Protein AF-0000000068982835 (afdb_homodimer)

Solvent-accessible surface area (backbone atoms only — not comparable to full-atom values): 12273 Å² total; per-residue (Å²): 128,85,81,72,55,65,68,59,52,51,51,52,53,46,52,39,68,75,28,40,36,31,34,41,24,42,40,42,89,90,54,47,71,38,70,51,26,39,51,43,43,49,56,47,55,69,68,65,44,71,64,48,70,44,41,34,77,83,30,61,68,56,55,65,44,46,33,64,77,67,70,41,89,69,76,18,36,34,29,48,70,68,36,79,73,38,34,36,70,50,50,51,50,31,46,74,73,56,55,37,51,60,56,47,48,72,55,25,60,74,127,127,83,81,72,56,67,67,58,52,52,50,52,53,47,54,39,69,76,29,40,34,32,35,41,22,42,40,42,89,91,54,47,71,39,70,50,26,40,51,42,42,50,55,47,54,69,68,62,40,72,65,49,72,41,42,33,78,81,29,62,67,54,54,65,44,46,32,64,76,67,71,41,89,66,76,17,38,35,30,49,70,68,37,80,72,38,35,36,70,50,51,50,51,31,46,74,73,55,56,39,53,61,55,48,48,70,55,24,60,76,127

Organism: NCBI:txid743974

Secondary structure (DSSP, 8-state):
-----HHHHHHHHHHHHH-SEEEEESB-SSSBSSHHHHHHHHHHHHHT---EEEEGGG-HHHHHHHHHHHT--SS-EEEETTEEEESHHHHHHHHHTT-HHHHHHHHS---/-----HHHHHHHHHHHHH-SEEEEESB-SSSBSSHHHHHHHHHHHHHT---EEEEGGG-HHHHHHHHHHHT--SS-EEEETTEEEESHHHHHHHHHTT-HHHHHHHHS---

pLDDT: mean 95.53, std 8.7, range [41.0, 98.94]

Radius of gyration: 19.99 Å; Cα contacts (8 Å, |Δi|>4): 335; chains: 2; bounding box: 51×58×40 Å

Foldseek 3Di:
DPDQDVVLVVVVQVVLQVWQKEKEAADDLVDGPDPQRVLLSVLVVVLPFDGHYDHVVVPVSCVVRVCVVLVNNDDTWIHGNNHTQHTSVSSVVCSVVVNVSVSCCVRGPHD/DPDQDVVLVVVVQVVLQVWQKEKEAADDLVDGPDPQRVLLSVLVVVLPFDGHYDHVVVPVSCVVRVCVVLVNNDDTWIHGNNHTQHTSVSSVVCSVVVNVSVSCCVRGPHD

Sequence (222 aa):
MTDINPQIKTLIENQIKDHAVLLYMKGTPQFPQCGFSARAVEVLTQIGRPFAFVNILENPEIRSTLPLIANWPTFPQLWVNGELIGGSDIILQMYQSGELKPLIEEHSPEVMTDINPQIKTLIENQIKDHAVLLYMKGTPQFPQCGFSARAVEVLTQIGRPFAFVNILENPEIRSTLPLIANWPTFPQLWVNGELIGGSDIILQMYQSGELKPLIEEHSPEV

Nearest PDB structures (foldseek):
  2wci-assembly1_A  TM=9.713E-01  e=1.073E-14  Escherichia coli
  2mma-assembly1_A  TM=9.490E-01  e=1.547E-12  Arabidopsis thaliana
  2yan-assembly2_B  TM=9.243E-01  e=4.626E-11  Homo sapiens
  3zyw-assembly1_A  TM=8.884E-01  e=3.254E-10  Homo sapiens
  5y4u-assembly1_A  TM=9.284E-01  e=3.021E-08  Saccharomyces cerevisiae S288C

Structure (mmCIF, N/CA/C/O backbone):
data_AF-0000000068982835-model_v1
#
loop_
_entity.id
_entity.type
_entity.pdbx_description
1 polymer Glutaredoxin
#
loop_
_atom_site.group_PDB
_atom_site.id
_atom_site.type_symbol
_atom_site.label_atom_id
_atom_site.label_alt_id
_atom_site.label_comp_id
_atom_site.label_asym_id
_atom_site.label_entity_id
_atom_site.label_seq_id
_atom_site.pdbx_PDB_ins_code
_atom_site.Cartn_x
_atom_site.Cartn_y
_atom_site.Cartn_z
_atom_site.occupancy
_atom_site.B_iso_or_equiv
_atom_site.auth_seq_id
_atom_site.auth_comp_id
_atom_site.auth_asym_id
_atom_site.auth_atom_id
_atom_site.pdbx_PDB_model_num
ATOM 1 N N . MET A 1 1 ? -25.781 5.441 1.704 1 41 1 MET A N 1
ATOM 2 C CA . MET A 1 1 ? -25.359 6.402 2.723 1 41 1 MET A CA 1
ATOM 3 C C . MET A 1 1 ? -24.484 5.738 3.775 1 41 1 MET A C 1
ATOM 5 O O . MET A 1 1 ? -24.969 4.973 4.609 1 41 1 MET A O 1
ATOM 9 N N . THR A 1 2 ? -23.25 5.18 3.42 1 58.09 2 THR A N 1
ATOM 10 C CA . THR A 1 2 ? -22.484 4.344 4.348 1 58.09 2 THR A CA 1
ATOM 11 C C . THR A 1 2 ? -22.438 4.988 5.73 1 58.09 2 THR A C 1
ATOM 13 O O . THR A 1 2 ? -22.094 6.168 5.859 1 58.09 2 THR A O 1
ATOM 16 N N . ASP A 1 3 ? -23.125 4.496 6.66 1 74.25 3 ASP A N 1
ATOM 17 C CA . ASP A 1 3 ? -23.281 4.965 8.031 1 74.25 3 ASP A CA 1
ATOM 18 C C . ASP A 1 3 ? -21.922 5.148 8.711 1 74.25 3 ASP A C 1
ATOM 20 O O . ASP A 1 3 ? -21.219 4.176 8.953 1 74.25 3 ASP A O 1
ATOM 24 N N . ILE A 1 4 ? -21.5 6.379 8.641 1 87.38 4 ILE A N 1
ATOM 25 C CA . ILE A 1 4 ? -20.234 6.73 9.297 1 87.38 4 ILE A CA 1
ATOM 26 C C . ILE A 1 4 ? -20.406 6.637 10.812 1 87.38 4 ILE A C 1
ATOM 28 O O . ILE A 1 4 ? -21.344 7.207 11.375 1 87.38 4 ILE A O 1
ATOM 32 N N . ASN A 1 5 ? -19.625 5.855 11.398 1 92.88 5 ASN A N 1
ATOM 33 C CA . ASN A 1 5 ? -19.547 5.793 12.859 1 92.88 5 ASN A CA 1
ATOM 34 C C . ASN A 1 5 ? -19.172 7.141 13.461 1 92.88 5 ASN A C 1
ATOM 36 O O . ASN A 1 5 ? -18.078 7.645 13.219 1 92.88 5 ASN A O 1
ATOM 40 N N . PRO A 1 6 ? -20.109 7.738 14.227 1 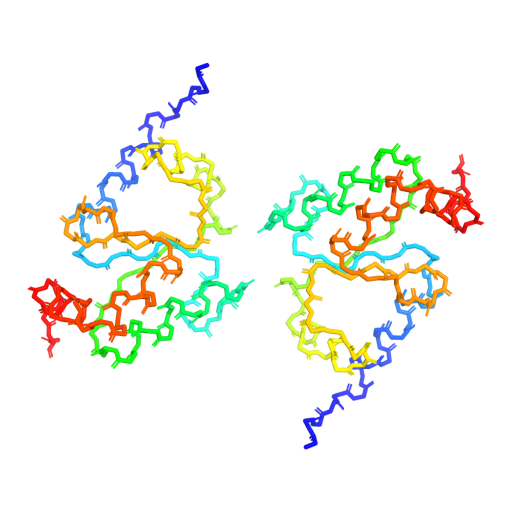94.94 6 PRO A N 1
ATOM 41 C CA . PRO A 1 6 ? -19.844 9.078 14.75 1 94.94 6 PRO A CA 1
ATOM 42 C C . PRO A 1 6 ? -18.609 9.141 15.648 1 94.94 6 PRO A C 1
ATOM 44 O O . PRO A 1 6 ? -17.938 10.164 15.711 1 94.94 6 PRO A O 1
ATOM 47 N N . GLN A 1 7 ? -18.281 8.117 16.328 1 96.69 7 GLN A N 1
ATOM 48 C CA . GLN A 1 7 ? -17.109 8.094 17.203 1 96.69 7 GLN A CA 1
ATOM 49 C C . GLN A 1 7 ? -15.812 8.18 16.391 1 96.69 7 GLN A C 1
ATOM 51 O O . GLN A 1 7 ? -14.875 8.875 16.781 1 96.69 7 GLN A O 1
ATOM 56 N N . ILE A 1 8 ? -15.789 7.457 15.305 1 97.62 8 ILE A N 1
ATOM 57 C CA . ILE A 1 8 ? -14.617 7.473 14.438 1 97.62 8 ILE A CA 1
ATOM 58 C C . ILE A 1 8 ? -14.477 8.844 13.789 1 97.62 8 ILE A C 1
ATOM 60 O O . ILE A 1 8 ? -13.359 9.367 13.648 1 97.62 8 ILE A O 1
ATOM 64 N N . LYS A 1 9 ? -15.625 9.367 13.367 1 97.19 9 LYS A N 1
ATOM 65 C CA . LYS A 1 9 ? -15.602 10.711 12.797 1 97.19 9 LYS A CA 1
ATOM 66 C C . LYS A 1 9 ? -15.016 11.719 13.781 1 97.19 9 LYS A C 1
ATOM 68 O O . LYS A 1 9 ? -14.164 12.531 13.406 1 97.19 9 LYS A O 1
ATOM 73 N N . THR A 1 10 ? -15.43 11.727 14.984 1 97.94 10 THR A N 1
ATOM 74 C CA . THR A 1 10 ? -14.945 12.633 16.016 1 97.94 10 THR A CA 1
ATOM 75 C C . THR A 1 10 ? -13.453 12.422 16.266 1 97.94 10 THR A C 1
ATOM 77 O O . THR A 1 10 ? -12.703 13.391 16.438 1 97.94 10 THR A O 1
ATOM 80 N N . LEU A 1 11 ? -13.047 11.156 16.281 1 98.25 11 LEU A N 1
ATOM 81 C CA . LEU A 1 11 ? -11.641 10.828 16.469 1 98.25 11 LEU A CA 1
ATOM 82 C C . LEU A 1 11 ? -10.789 11.469 15.375 1 98.25 11 LEU A C 1
ATOM 84 O O . LEU A 1 11 ? -9.766 12.086 15.656 1 98.25 11 LEU A O 1
ATOM 88 N N . ILE A 1 12 ? -11.203 11.305 14.141 1 98.38 12 ILE A N 1
ATOM 89 C CA . ILE A 1 12 ? -10.484 11.844 12.992 1 98.38 12 ILE A CA 1
ATOM 90 C C . ILE A 1 12 ? -10.438 13.367 13.086 1 98.38 12 ILE A C 1
ATOM 92 O O . ILE A 1 12 ? -9.375 13.969 12.898 1 98.38 12 ILE A O 1
ATOM 96 N N . GLU A 1 13 ? -11.578 13.992 13.359 1 97.94 13 GLU A N 1
ATOM 97 C CA . GLU A 1 13 ? -11.656 15.438 13.492 1 97.94 13 GLU A CA 1
ATOM 98 C C . GLU A 1 13 ? -10.703 15.945 14.578 1 97.94 13 GLU A C 1
ATOM 100 O O . GLU A 1 13 ? -10.039 16.969 14.398 1 97.94 13 GLU A O 1
ATOM 105 N N . ASN A 1 14 ? -10.648 15.273 15.664 1 98.56 14 ASN A N 1
ATOM 106 C CA . ASN A 1 14 ? -9.75 15.656 16.75 1 98.56 14 ASN A CA 1
ATOM 107 C C . ASN A 1 14 ? -8.289 15.516 16.344 1 98.56 14 ASN A C 1
ATOM 109 O O . ASN A 1 14 ? -7.461 16.375 16.672 1 98.56 14 ASN A O 1
ATOM 113 N N . GLN A 1 15 ? -7.953 14.383 15.719 1 98.56 15 GLN A N 1
ATOM 114 C CA . GLN A 1 15 ? -6.586 14.18 15.258 1 98.56 15 GLN A CA 1
ATOM 115 C C . GLN A 1 15 ? -6.133 15.336 14.367 1 98.56 15 GLN A C 1
ATOM 117 O O . GLN A 1 15 ? -5.031 15.859 14.539 1 98.56 15 GLN A O 1
ATOM 122 N N . ILE A 1 16 ? -6.996 15.719 13.461 1 98.38 16 ILE A N 1
ATOM 123 C CA . ILE A 1 16 ? -6.688 16.766 12.5 1 98.38 16 ILE A CA 1
ATOM 124 C C . ILE A 1 16 ? -6.555 18.109 13.219 1 98.38 16 ILE A C 1
ATOM 126 O O . ILE A 1 16 ? -5.66 18.906 12.914 1 98.38 16 ILE A O 1
ATOM 130 N N . LYS A 1 17 ? -7.418 18.312 14.156 1 97.81 17 LYS A N 1
ATOM 131 C CA . LYS A 1 17 ? -7.414 19.562 14.922 1 97.81 17 LYS A CA 1
ATOM 132 C C . LYS A 1 17 ? -6.188 19.641 15.82 1 97.81 17 LYS A C 1
ATOM 134 O O . LYS A 1 17 ? -5.613 20.719 16 1 97.81 17 LYS A O 1
ATOM 139 N N . ASP A 1 18 ? -5.723 18.562 16.375 1 98.06 18 ASP A N 1
ATOM 140 C CA . ASP A 1 18 ? -4.707 18.531 17.422 1 98.06 18 ASP A CA 1
ATOM 141 C C . ASP A 1 18 ? -3.303 18.547 16.812 1 98.06 18 ASP A C 1
ATOM 143 O O . ASP A 1 18 ? -2.322 18.766 17.531 1 98.06 18 ASP A O 1
ATOM 147 N N . HIS A 1 19 ? -3.203 18.344 15.523 1 98 19 HIS A N 1
ATOM 148 C CA . HIS A 1 19 ? -1.892 18.312 14.891 1 98 19 HIS A CA 1
ATOM 149 C C . HIS A 1 19 ? -1.843 19.25 13.688 1 98 19 HIS A C 1
ATOM 151 O O . HIS A 1 19 ? -2.596 19.078 12.727 1 98 19 HIS A O 1
ATOM 157 N N . ALA A 1 20 ? -0.937 20.156 13.711 1 97.69 20 ALA A N 1
ATOM 158 C CA . ALA A 1 20 ? -0.826 21.172 12.672 1 97.69 20 ALA A CA 1
ATOM 159 C C . ALA A 1 20 ? -0.415 20.547 11.336 1 97.69 20 ALA A C 1
ATOM 161 O O . ALA A 1 20 ? -0.829 21.016 10.273 1 97.69 20 ALA A O 1
ATOM 162 N N . VAL A 1 21 ? 0.494 19.609 11.406 1 98.69 21 VAL A N 1
ATOM 163 C CA . VAL A 1 21 ? 0.903 18.828 10.242 1 98.69 21 VAL A CA 1
ATOM 164 C C . VAL A 1 21 ? 0.724 17.344 10.516 1 98.69 21 VAL A C 1
ATOM 166 O O . VAL A 1 21 ? 1.379 16.781 11.398 1 98.69 21 VAL A O 1
ATOM 169 N N . LEU A 1 22 ? -0.221 16.734 9.812 1 98.81 22 LEU A N 1
ATOM 170 C CA . LEU A 1 22 ? -0.613 15.352 10.047 1 98.81 22 LEU A CA 1
ATOM 171 C C . LEU A 1 22 ? -0.656 14.562 8.742 1 98.81 22 LEU A C 1
ATOM 173 O O . LEU A 1 22 ? -1.28 15 7.77 1 98.81 22 LEU A O 1
ATOM 177 N N . LEU A 1 23 ? 0.064 13.461 8.672 1 98.94 23 LEU A N 1
ATOM 178 C CA . LEU A 1 23 ? 0.065 12.578 7.508 1 98.94 23 LEU A CA 1
ATOM 179 C C . LEU A 1 23 ? -0.625 11.258 7.828 1 98.94 23 LEU A C 1
ATOM 181 O O . LEU A 1 23 ? -0.153 10.5 8.68 1 98.94 23 LEU A O 1
ATOM 185 N N . TYR A 1 24 ? -1.813 11 7.234 1 98.94 24 TYR A N 1
ATOM 186 C CA . TYR A 1 24 ? -2.352 9.648 7.219 1 98.94 24 TYR A CA 1
ATOM 187 C C . TYR A 1 24 ? -1.664 8.797 6.152 1 98.94 24 TYR A C 1
ATOM 189 O O . TYR A 1 24 ? -1.69 9.141 4.969 1 98.94 24 TYR A O 1
ATOM 197 N N . MET A 1 25 ? -1.027 7.672 6.512 1 98.75 25 MET A N 1
ATOM 198 C CA . MET A 1 25 ? -0.166 6.945 5.582 1 98.75 25 MET A CA 1
ATOM 199 C C . MET A 1 25 ? -0.265 5.441 5.812 1 98.75 25 MET A C 1
ATOM 201 O O . MET A 1 25 ? -0.879 4.996 6.781 1 98.75 25 MET A O 1
ATOM 205 N N . LYS A 1 26 ? 0.206 4.68 4.883 1 98.12 26 LYS A N 1
ATOM 206 C CA . LYS A 1 26 ? 0.385 3.244 5.07 1 98.12 26 LYS A CA 1
ATOM 207 C C . LYS A 1 26 ? 1.756 2.934 5.664 1 98.12 26 LYS A C 1
ATOM 209 O O . LYS A 1 26 ? 2.779 3.109 5 1 98.12 26 LYS A O 1
ATOM 214 N N . GLY A 1 27 ? 1.709 2.467 6.902 1 97.69 27 GLY A N 1
ATOM 215 C CA . GLY A 1 27 ? 2.957 2.299 7.629 1 97.69 27 GLY A CA 1
ATOM 216 C C . GLY A 1 27 ? 3.324 3.506 8.477 1 97.69 27 GLY A C 1
ATOM 217 O O . GLY A 1 27 ? 2.445 4.227 8.945 1 97.69 27 GLY A O 1
ATOM 218 N N . THR A 1 28 ? 4.652 3.602 8.812 1 98 28 THR A N 1
ATOM 219 C CA . THR A 1 28 ? 5.203 4.688 9.617 1 98 28 THR A CA 1
ATOM 220 C C . THR A 1 28 ? 6.324 5.398 8.859 1 98 28 THR A C 1
ATOM 222 O O . THR A 1 28 ? 6.824 4.891 7.855 1 98 28 THR A O 1
ATOM 225 N N . PRO A 1 29 ? 6.645 6.645 9.289 1 98.19 2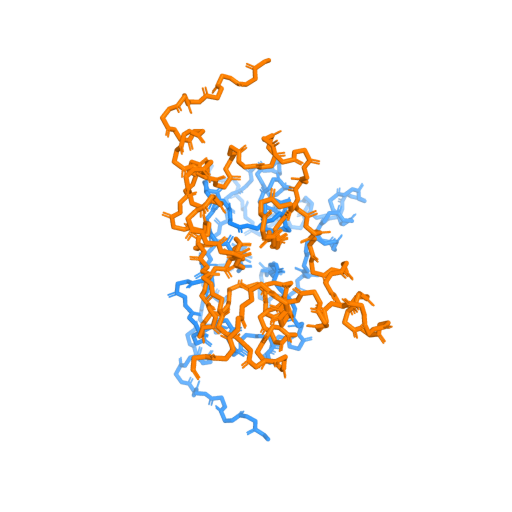9 PRO A N 1
ATOM 226 C CA . PRO A 1 29 ? 7.762 7.336 8.641 1 98.19 29 PRO A CA 1
ATOM 227 C C . PRO A 1 29 ? 9.039 6.504 8.633 1 98.19 29 PRO A C 1
ATOM 229 O O . PRO A 1 29 ? 9.812 6.57 7.672 1 98.19 29 PRO A O 1
ATOM 232 N N . GLN A 1 30 ? 9.25 5.676 9.648 1 96.31 30 GLN A N 1
ATOM 233 C CA . GLN A 1 30 ? 10.445 4.848 9.742 1 96.31 30 GLN A CA 1
ATOM 234 C C . GLN A 1 30 ? 10.328 3.604 8.867 1 96.31 30 GLN A C 1
ATOM 236 O O . GLN A 1 30 ? 11.336 3.084 8.383 1 96.31 30 GLN A O 1
ATOM 241 N N . PHE A 1 31 ? 9.102 3.148 8.703 1 95.38 31 PHE A N 1
ATOM 242 C CA . PHE A 1 31 ? 8.875 1.931 7.938 1 95.38 31 PHE A CA 1
ATOM 243 C C . PHE A 1 31 ? 7.629 2.064 7.07 1 95.38 31 PHE A C 1
ATOM 245 O O . PHE A 1 31 ? 6.629 1.381 7.297 1 95.38 31 PHE A O 1
ATOM 252 N N . PRO A 1 32 ? 7.727 2.857 5.996 1 97.19 32 PRO A N 1
ATOM 253 C CA . PRO A 1 32 ? 6.562 2.938 5.109 1 97.19 32 PRO A CA 1
ATOM 254 C C . PRO A 1 32 ? 6.246 1.607 4.43 1 97.19 32 PRO A C 1
ATOM 256 O O . PRO A 1 32 ? 7.16 0.865 4.062 1 97.19 32 PRO A O 1
ATOM 259 N N . GLN A 1 33 ? 5.016 1.324 4.258 1 95.69 33 GLN A N 1
ATOM 260 C CA . GLN A 1 33 ? 4.602 0.028 3.732 1 95.69 33 GLN A CA 1
ATOM 261 C C . GLN A 1 33 ? 3.986 0.17 2.342 1 95.69 33 GLN A C 1
ATOM 263 O O . GLN A 1 33 ? 3.355 -0.763 1.839 1 95.69 33 GLN A O 1
ATOM 268 N N . CYS A 1 34 ? 4.156 1.297 1.703 1 95.94 34 CYS A N 1
ATOM 269 C CA . CYS A 1 34 ? 3.705 1.621 0.354 1 95.94 34 CYS A CA 1
ATOM 270 C C . CYS A 1 34 ? 4.578 2.703 -0.269 1 95.94 34 CYS A C 1
ATOM 272 O O . CYS A 1 34 ? 5.051 3.602 0.428 1 95.94 34 CYS A O 1
ATOM 274 N N . GLY A 1 35 ? 4.805 2.588 -1.522 1 94 35 GLY A N 1
ATOM 275 C CA . GLY A 1 35 ? 5.668 3.527 -2.223 1 94 35 GLY A CA 1
ATOM 276 C C . GLY A 1 35 ? 5.156 4.953 -2.176 1 94 35 GLY A C 1
ATOM 277 O O . GLY A 1 35 ? 5.938 5.898 -2.047 1 94 35 GLY A O 1
ATOM 278 N N . PHE A 1 36 ? 3.855 5.117 -2.34 1 96.5 36 PHE A N 1
ATOM 279 C CA . PHE A 1 36 ? 3.262 6.449 -2.283 1 96.5 36 PHE A CA 1
ATOM 280 C C . PHE A 1 36 ? 3.486 7.082 -0.916 1 96.5 36 PHE A C 1
ATOM 282 O O . PHE A 1 36 ? 3.824 8.266 -0.823 1 96.5 36 PHE A O 1
ATOM 289 N N . SER A 1 37 ? 3.279 6.344 0.141 1 98.5 37 SER A N 1
ATOM 290 C CA . SER A 1 37 ? 3.527 6.832 1.494 1 98.5 37 SER A CA 1
ATOM 291 C C . SER A 1 37 ? 5.008 7.137 1.709 1 98.5 37 SER A C 1
ATOM 293 O O . SER A 1 37 ? 5.355 8.133 2.35 1 98.5 37 SER A O 1
ATOM 295 N N . ALA A 1 38 ? 5.855 6.305 1.182 1 97.81 38 ALA A N 1
ATOM 296 C CA . ALA A 1 38 ? 7.297 6.523 1.305 1 97.81 38 ALA A CA 1
ATOM 297 C C . ALA A 1 38 ? 7.707 7.844 0.666 1 97.81 38 ALA A C 1
ATOM 299 O O . ALA A 1 38 ? 8.508 8.594 1.231 1 97.81 38 ALA A O 1
ATOM 300 N N . ARG A 1 39 ? 7.129 8.102 -0.454 1 98.12 39 ARG A N 1
ATOM 301 C CA . ARG A 1 39 ? 7.445 9.344 -1.162 1 98.12 39 ARG A CA 1
ATOM 302 C C . ARG A 1 39 ? 6.988 10.562 -0.366 1 98.12 39 ARG A C 1
ATOM 304 O O . ARG A 1 39 ? 7.723 11.539 -0.247 1 98.12 39 ARG A O 1
ATOM 311 N N . ALA A 1 40 ? 5.781 10.523 0.162 1 98.81 40 ALA A N 1
ATOM 312 C CA . ALA A 1 40 ? 5.266 11.617 0.98 1 98.81 40 ALA A CA 1
ATOM 313 C C . ALA A 1 40 ? 6.164 11.875 2.188 1 98.81 40 ALA A C 1
ATOM 315 O O . ALA A 1 40 ? 6.504 13.023 2.484 1 98.81 40 ALA A O 1
ATOM 316 N N . VAL A 1 41 ? 6.586 10.82 2.869 1 98.75 41 VAL A N 1
ATOM 317 C CA . VAL A 1 41 ? 7.441 10.922 4.047 1 98.75 41 VAL A CA 1
ATOM 318 C C . VAL A 1 41 ? 8.789 11.531 3.652 1 98.75 41 VAL A C 1
ATOM 320 O O . VAL A 1 41 ? 9.344 12.344 4.387 1 98.75 41 VAL A O 1
ATOM 323 N N . GLU A 1 42 ? 9.297 11.086 2.549 1 98.44 42 GLU A N 1
ATOM 324 C CA . GLU A 1 42 ? 10.578 11.609 2.08 1 98.44 42 GLU A CA 1
ATOM 325 C C . GLU A 1 42 ? 10.523 13.125 1.911 1 98.44 42 GLU A C 1
ATOM 327 O O . GLU A 1 42 ? 11.422 13.836 2.363 1 98.44 42 GLU A O 1
ATOM 332 N N . VAL A 1 43 ? 9.531 13.57 1.233 1 98.5 43 VAL A N 1
ATOM 333 C CA . VAL A 1 43 ? 9.344 15 0.996 1 98.5 43 VAL A CA 1
ATOM 334 C C . VAL A 1 43 ? 9.281 15.742 2.33 1 98.5 43 VAL A C 1
ATOM 336 O O . VAL A 1 43 ? 10 16.719 2.535 1 98.5 43 VAL A O 1
ATOM 339 N N . LEU A 1 44 ? 8.43 15.281 3.297 1 98.5 44 LEU A N 1
ATOM 340 C CA . LEU A 1 44 ? 8.258 15.938 4.59 1 98.5 44 LEU A CA 1
ATOM 341 C C . LEU A 1 44 ? 9.547 15.898 5.395 1 98.5 44 LEU A C 1
ATOM 343 O O . LEU A 1 44 ? 9.875 16.859 6.094 1 98.5 44 LEU A O 1
ATOM 347 N N . THR A 1 45 ? 10.25 14.82 5.305 1 98 45 THR A N 1
ATOM 348 C CA . THR A 1 45 ? 11.531 14.68 5.984 1 98 45 THR A CA 1
ATOM 349 C C . THR A 1 45 ? 12.547 15.672 5.434 1 98 45 THR A C 1
ATOM 351 O O . THR A 1 45 ? 13.328 16.25 6.188 1 98 45 THR A O 1
ATOM 354 N N . GLN A 1 46 ? 12.578 15.812 4.129 1 97.38 46 GLN A N 1
ATOM 355 C CA . GLN A 1 46 ? 13.484 16.766 3.496 1 97.38 46 GLN A CA 1
ATOM 356 C C . GLN A 1 46 ? 13.195 18.188 3.951 1 97.38 46 GLN A C 1
ATOM 358 O O . GLN A 1 46 ? 14.109 19 4.09 1 97.38 46 GLN A O 1
ATOM 363 N N . ILE A 1 47 ? 11.969 18.516 4.066 1 97.25 47 ILE A N 1
ATOM 364 C CA . ILE A 1 47 ? 11.594 19.828 4.566 1 97.25 47 ILE A CA 1
ATOM 365 C C . ILE A 1 47 ? 12.164 20.031 5.965 1 97.25 47 ILE A C 1
ATOM 367 O O . ILE A 1 47 ? 12.547 21.156 6.332 1 97.25 47 ILE A O 1
ATOM 371 N N . GLY A 1 48 ? 12.133 18.922 6.797 1 96.5 48 GLY A N 1
ATOM 372 C CA . GLY A 1 48 ? 12.906 18.938 8.023 1 96.5 48 GLY A CA 1
ATOM 373 C C . GLY A 1 48 ? 12.125 19.438 9.219 1 96.5 48 GLY A C 1
ATOM 374 O O . GLY A 1 48 ? 12.719 19.844 10.227 1 96.5 48 GLY A O 1
ATOM 375 N N . ARG A 1 49 ? 10.852 19.547 9.109 1 97.12 49 ARG A N 1
ATOM 376 C CA . ARG A 1 49 ? 10 19.938 10.227 1 97.12 49 ARG A CA 1
ATOM 377 C C . ARG A 1 49 ? 9.234 18.75 10.781 1 97.12 49 ARG A C 1
ATOM 379 O O . ARG A 1 49 ? 8.961 17.781 10.062 1 97.12 49 ARG A O 1
ATOM 386 N N . PRO A 1 50 ? 8.922 18.781 12.062 1 96.56 50 PRO A N 1
ATOM 387 C CA . PRO A 1 50 ? 8.172 17.672 12.633 1 96.56 50 PRO A CA 1
ATOM 388 C C . PRO A 1 50 ? 6.762 17.562 12.062 1 96.56 50 PRO A C 1
ATOM 390 O O . PRO A 1 50 ? 6.152 18.562 11.703 1 96.56 50 PRO A O 1
ATOM 393 N N . PHE A 1 51 ? 6.297 16.406 12.023 1 98.38 51 PHE A N 1
ATOM 394 C CA . PHE A 1 51 ? 4.91 16.141 11.656 1 98.38 51 PHE A CA 1
ATOM 395 C C . PHE A 1 51 ? 4.402 14.891 12.367 1 98.38 51 PHE A C 1
ATOM 397 O O . PHE A 1 51 ? 5.18 14 12.711 1 98.38 51 PHE A O 1
ATOM 404 N N . ALA A 1 52 ? 3.15 14.859 12.617 1 98.38 52 ALA A N 1
ATOM 405 C CA . ALA A 1 52 ? 2.49 13.68 13.164 1 98.38 52 ALA A CA 1
ATOM 406 C C . ALA A 1 52 ? 2.053 12.734 12.047 1 98.38 52 ALA A C 1
ATOM 408 O O . ALA A 1 52 ? 2.045 13.109 10.875 1 98.38 52 ALA A O 1
ATOM 409 N N . PHE A 1 53 ? 1.757 11.516 12.422 1 98.81 53 PHE A N 1
ATOM 410 C CA . PHE A 1 53 ? 1.274 10.562 11.43 1 98.81 53 PHE A CA 1
ATOM 411 C C . PHE A 1 53 ? 0.267 9.602 12.047 1 98.81 53 PHE A C 1
ATOM 413 O O . PHE A 1 53 ? 0.215 9.445 13.266 1 98.81 53 PHE A O 1
ATOM 420 N N . VAL A 1 54 ? -0.562 9.016 11.242 1 98.81 54 VAL A N 1
ATOM 421 C CA . VAL A 1 54 ? -1.459 7.914 11.578 1 98.81 54 VAL A CA 1
ATOM 422 C C . VAL A 1 54 ? -1.258 6.766 10.594 1 98.81 54 VAL A C 1
ATOM 424 O O . VAL A 1 54 ? -1.302 6.969 9.375 1 98.81 54 VAL A O 1
ATOM 427 N N . ASN A 1 55 ? -0.95 5.621 11.109 1 98.62 55 ASN A N 1
ATOM 428 C CA . ASN A 1 55 ? -0.867 4.418 10.289 1 98.62 55 ASN A CA 1
ATOM 429 C C . ASN A 1 55 ? -2.248 3.83 10.016 1 98.62 55 ASN A C 1
ATOM 431 O O . ASN A 1 55 ? -2.83 3.174 10.883 1 98.62 55 ASN A O 1
ATOM 435 N N . ILE A 1 56 ? -2.719 3.934 8.758 1 98.12 56 ILE A N 1
ATOM 436 C CA . ILE A 1 56 ? -4.098 3.561 8.461 1 98.12 56 ILE A CA 1
ATOM 437 C C . ILE A 1 56 ? -4.215 2.041 8.375 1 98.12 56 ILE A C 1
ATOM 439 O O . ILE A 1 56 ? -5.312 1.49 8.453 1 98.12 56 ILE A O 1
ATOM 443 N N . LEU A 1 57 ? -3.121 1.346 8.156 1 96.38 57 LEU A N 1
ATOM 444 C CA . LEU A 1 57 ? -3.162 -0.112 8.109 1 96.38 57 LEU A CA 1
ATOM 445 C C . LEU A 1 57 ? -3.479 -0.693 9.477 1 96.38 57 LEU A C 1
ATOM 447 O O . LEU A 1 57 ? -3.982 -1.813 9.586 1 96.38 57 LEU A O 1
ATOM 451 N N . GLU A 1 58 ? -3.246 0.014 10.5 1 96.06 58 GLU A N 1
ATOM 452 C CA . GLU A 1 58 ? -3.518 -0.413 11.875 1 96.06 58 GLU A CA 1
ATOM 453 C C . GLU A 1 58 ? -4.836 0.166 12.383 1 96.06 58 GLU A C 1
ATOM 455 O O . GLU A 1 58 ? -5.215 -0.063 13.531 1 96.06 58 GLU A O 1
ATOM 460 N N . ASN A 1 59 ? -5.449 0.939 11.531 1 96.56 59 ASN A N 1
ATOM 461 C CA . ASN A 1 59 ? -6.703 1.604 11.867 1 96.56 59 ASN A CA 1
ATOM 462 C C . ASN A 1 59 ? -7.73 1.467 10.75 1 96.56 59 ASN A C 1
ATOM 464 O O . ASN A 1 59 ? -8.023 2.438 10.047 1 96.56 59 ASN A O 1
ATOM 468 N N . PRO A 1 60 ? -8.312 0.267 10.648 1 94.81 60 PRO A N 1
ATOM 469 C CA . PRO A 1 60 ? -9.195 -0.018 9.516 1 94.81 60 PRO A CA 1
ATOM 470 C C . PRO A 1 60 ? -10.414 0.903 9.469 1 94.81 60 PRO A C 1
ATOM 472 O O . PRO A 1 60 ? -10.914 1.223 8.391 1 94.81 60 PRO A O 1
ATOM 475 N N . GLU A 1 61 ? -10.914 1.301 10.648 1 96.88 61 GLU A N 1
ATOM 476 C CA . GLU A 1 61 ? -12.07 2.191 10.672 1 96.88 61 GLU A CA 1
ATOM 477 C C . GLU A 1 61 ? -11.719 3.57 10.117 1 96.88 61 GLU A C 1
ATOM 479 O O . GLU A 1 61 ? -12.5 4.172 9.383 1 96.88 61 GLU A O 1
ATOM 484 N N . ILE A 1 62 ? -10.531 4.047 10.484 1 97.88 62 ILE A N 1
ATOM 485 C CA . ILE A 1 62 ? -10.07 5.312 9.922 1 97.88 62 ILE A CA 1
ATOM 486 C C . ILE A 1 62 ? -9.859 5.16 8.414 1 97.88 62 ILE A C 1
ATOM 488 O O . ILE A 1 62 ? -10.266 6.027 7.641 1 97.88 62 ILE A O 1
ATOM 492 N N . ARG A 1 63 ? -9.227 4.062 8.031 1 97.06 63 ARG A N 1
ATOM 493 C CA . ARG A 1 63 ? -8.961 3.777 6.625 1 97.06 63 ARG A CA 1
ATOM 494 C C . ARG A 1 63 ? -10.234 3.834 5.797 1 97.06 63 ARG A C 1
ATOM 496 O O . ARG A 1 63 ? -10.242 4.363 4.684 1 97.06 63 ARG A O 1
ATOM 503 N N . SER A 1 64 ? -11.359 3.363 6.359 1 95.75 64 SER A N 1
ATOM 504 C CA . SER A 1 64 ? -12.617 3.299 5.621 1 95.75 64 SER A CA 1
ATOM 505 C C . SER A 1 64 ? -13.375 4.621 5.703 1 95.75 64 SER A C 1
ATOM 507 O O . SER A 1 64 ? -14.062 5.004 4.758 1 95.75 64 SER A O 1
ATOM 509 N N . THR A 1 65 ? -13.242 5.406 6.746 1 97.69 65 THR A N 1
ATOM 510 C CA . THR A 1 65 ? -14.086 6.562 7.035 1 97.69 65 THR A CA 1
ATOM 511 C C . THR A 1 65 ? -13.453 7.84 6.484 1 97.69 65 THR A C 1
ATOM 513 O O . THR A 1 65 ? -14.148 8.703 5.945 1 97.69 65 THR A O 1
ATOM 516 N N . LEU A 1 66 ? -12.188 7.996 6.555 1 98.31 66 LEU A N 1
ATOM 517 C CA . LEU A 1 66 ? -11.523 9.25 6.227 1 98.31 66 LEU A CA 1
ATOM 518 C C . LEU A 1 66 ? -11.742 9.617 4.762 1 98.31 66 LEU A C 1
ATOM 520 O O . LEU A 1 66 ? -11.984 10.781 4.438 1 98.31 66 LEU A O 1
ATOM 524 N N . PRO A 1 67 ? -11.617 8.648 3.807 1 97.69 67 PRO A N 1
ATOM 525 C CA . PRO A 1 67 ? -11.844 9.008 2.406 1 97.69 67 PRO A CA 1
ATOM 526 C C . PRO A 1 67 ? -13.227 9.617 2.174 1 97.69 67 PRO A C 1
ATOM 528 O O . PRO A 1 67 ? -13.398 10.469 1.301 1 97.69 67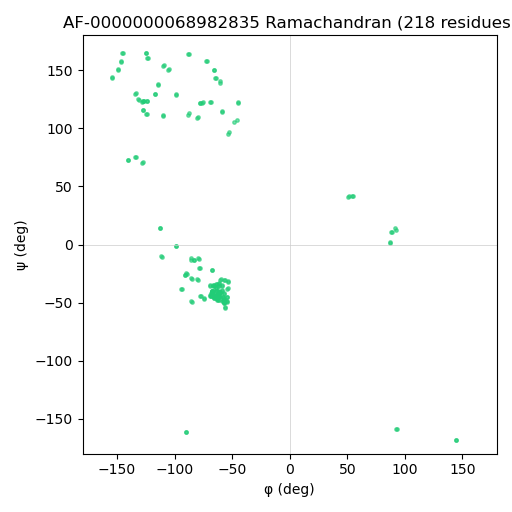 PRO A O 1
ATOM 531 N N . LEU A 1 68 ? -14.172 9.188 2.982 1 96.38 68 LEU A N 1
ATOM 532 C CA . LEU A 1 68 ? -15.531 9.703 2.865 1 96.38 68 LEU A CA 1
ATOM 533 C C . LEU A 1 68 ? -15.617 11.125 3.42 1 96.38 68 LEU A C 1
ATOM 535 O O . LEU A 1 68 ? -16.156 12.016 2.764 1 96.38 68 LEU A O 1
ATOM 539 N N . ILE A 1 69 ? -15.039 11.32 4.594 1 95.81 69 ILE A N 1
ATOM 540 C CA . ILE A 1 69 ? -15.07 12.617 5.262 1 95.81 69 ILE A CA 1
ATOM 541 C C . ILE A 1 69 ? -14.258 13.633 4.461 1 95.81 69 ILE A C 1
ATOM 543 O O . ILE A 1 69 ? -14.656 14.789 4.336 1 95.81 69 ILE A O 1
ATOM 547 N N . ALA A 1 70 ? -13.148 13.25 3.938 1 97.25 70 ALA A N 1
ATOM 548 C CA . ALA A 1 70 ? -12.203 14.117 3.236 1 97.25 70 ALA A CA 1
ATOM 549 C C . ALA A 1 70 ? -12.617 14.312 1.78 1 97.25 70 ALA A C 1
ATOM 551 O O . ALA A 1 70 ? -12.109 15.203 1.098 1 97.25 70 ALA A O 1
ATOM 552 N N . ASN A 1 71 ? -13.57 13.453 1.329 1 97 71 ASN A N 1
ATOM 553 C CA . ASN A 1 71 ? -13.906 13.414 -0.091 1 97 71 ASN A CA 1
ATOM 554 C C . ASN A 1 71 ? -12.656 13.258 -0.953 1 97 71 ASN A C 1
ATOM 556 O O . ASN A 1 71 ? -12.445 14.031 -1.89 1 97 71 ASN A O 1
ATOM 560 N N . TRP A 1 72 ? -11.75 12.461 -0.584 1 97.38 72 TRP A N 1
ATOM 561 C CA . TRP A 1 72 ? -10.5 12.086 -1.229 1 97.38 72 TRP A CA 1
ATOM 562 C C . TRP A 1 72 ? -10.297 10.57 -1.19 1 97.38 72 TRP A C 1
ATOM 564 O O . TRP A 1 72 ? -10.344 9.961 -0.121 1 97.38 72 TRP A O 1
ATOM 574 N N . PRO A 1 73 ? -10.016 9.906 -2.221 1 95.12 73 PRO A N 1
ATOM 575 C CA . PRO A 1 73 ? -10.234 8.461 -2.301 1 95.12 73 PRO A CA 1
ATOM 576 C C . PRO A 1 73 ? -9.023 7.66 -1.822 1 95.12 73 PRO A C 1
ATOM 578 O O . PRO A 1 73 ? -9.156 6.488 -1.461 1 95.12 73 PRO A O 1
ATOM 581 N N . THR A 1 74 ? -7.777 8.305 -1.912 1 95.81 74 THR A N 1
ATOM 582 C CA . THR A 1 74 ? -6.609 7.445 -1.744 1 95.81 74 THR A CA 1
ATOM 583 C C . THR A 1 74 ? -5.715 7.969 -0.624 1 95.81 74 THR A C 1
ATOM 585 O O . THR A 1 74 ? -6.012 8.992 -0.012 1 95.81 74 THR A O 1
ATOM 588 N N . PHE A 1 75 ? -4.805 7.168 -0.14 1 98.19 75 PHE A N 1
ATOM 589 C CA . PHE A 1 75 ? -3.738 7.484 0.803 1 98.19 75 PHE A CA 1
ATOM 590 C C . PHE A 1 75 ? -2.379 7.469 0.111 1 98.19 75 PHE A C 1
ATOM 592 O O . PHE A 1 75 ? -2.209 6.809 -0.917 1 98.19 75 PHE A O 1
ATOM 599 N N . PRO A 1 76 ? -1.528 8.164 0.637 1 98.69 76 PRO A N 1
ATOM 600 C CA . PRO A 1 76 ? -1.532 9.008 1.837 1 98.69 76 PRO A CA 1
ATOM 601 C C . PRO A 1 76 ? -2.34 10.289 1.656 1 98.69 76 PRO A C 1
ATOM 603 O O . PRO A 1 76 ? -2.666 10.664 0.527 1 98.69 76 PRO A O 1
ATOM 606 N N . GLN A 1 77 ? -2.758 10.844 2.758 1 98.88 77 GLN A N 1
ATOM 607 C CA . GLN A 1 77 ? -3.393 12.156 2.812 1 98.88 77 GLN A CA 1
ATOM 608 C C . GLN A 1 77 ? -2.648 13.086 3.766 1 98.88 77 GLN A C 1
ATOM 610 O O . GLN A 1 77 ? -2.506 12.789 4.953 1 98.88 77 GLN A O 1
ATOM 615 N N . LEU A 1 78 ? -2.223 14.219 3.271 1 98.94 78 LEU A N 1
ATOM 616 C CA . LEU A 1 78 ? -1.567 15.227 4.102 1 98.94 78 LEU A CA 1
ATOM 617 C C . LEU A 1 78 ? -2.551 16.312 4.508 1 98.94 78 LEU A C 1
ATOM 619 O O . LEU A 1 78 ? -3.256 16.875 3.66 1 98.94 78 LEU A O 1
ATOM 623 N N . TRP A 1 79 ? -2.584 16.578 5.773 1 98.88 79 TRP A N 1
ATOM 624 C CA . TRP A 1 79 ? -3.391 17.641 6.355 1 98.88 79 TRP A CA 1
ATOM 625 C C . TRP A 1 79 ? -2.508 18.703 7.02 1 98.88 79 TRP A C 1
ATOM 627 O O . TRP A 1 79 ? -1.586 18.359 7.766 1 98.88 79 TRP A O 1
ATOM 637 N N . VAL A 1 80 ? -2.707 19.969 6.707 1 98.69 80 VAL A N 1
ATOM 638 C CA . VAL A 1 80 ? -1.968 21.078 7.301 1 98.69 80 VAL A CA 1
ATOM 639 C C . VAL A 1 80 ? -2.945 22.109 7.855 1 98.69 80 VAL A C 1
ATOM 641 O O . VAL A 1 80 ? -3.781 22.641 7.117 1 98.69 80 VAL A O 1
ATOM 644 N N . ASN A 1 81 ? -2.865 22.219 9.117 1 97.94 81 ASN A N 1
ATOM 645 C CA . ASN A 1 81 ? -3.717 23.172 9.812 1 97.94 81 ASN A CA 1
ATOM 646 C C . ASN A 1 81 ? -5.191 22.953 9.492 1 97.94 81 ASN A C 1
ATOM 648 O O . ASN A 1 81 ? -5.898 23.906 9.133 1 97.94 81 ASN A O 1
ATOM 652 N N . GLY A 1 82 ? -5.559 21.734 9.461 1 98 82 GLY A N 1
ATOM 653 C CA . GLY A 1 82 ? -6.961 21.375 9.328 1 98 82 GLY A CA 1
ATOM 654 C C . GLY A 1 82 ? -7.426 21.281 7.891 1 98 82 GLY A C 1
ATOM 655 O O . GLY A 1 82 ? -8.594 20.969 7.629 1 98 82 GLY A O 1
ATOM 656 N N . GLU A 1 83 ? -6.547 21.5 6.949 1 97.94 83 GLU A N 1
ATOM 657 C CA . GLU A 1 83 ? -6.91 21.453 5.535 1 97.94 83 GLU A CA 1
ATOM 658 C C . GLU A 1 83 ? -6.219 20.297 4.816 1 97.94 83 GLU A C 1
ATOM 660 O O . GLU A 1 83 ? -5.031 20.047 5.027 1 97.94 83 GLU A O 1
ATOM 665 N N . LEU A 1 84 ? -6.992 19.656 3.982 1 98.75 84 LEU A N 1
ATOM 666 C CA . LEU A 1 84 ? -6.426 18.578 3.168 1 98.75 84 LEU A CA 1
ATOM 667 C C . LEU A 1 84 ? -5.594 19.156 2.023 1 98.75 84 LEU A C 1
ATOM 669 O O . LEU A 1 84 ? -6.094 19.938 1.215 1 98.75 84 LEU A O 1
ATOM 673 N N . ILE A 1 85 ? -4.332 18.781 1.982 1 98.62 85 ILE A N 1
ATOM 674 C CA . ILE A 1 85 ? -3.443 19.172 0.894 1 98.62 85 ILE A CA 1
ATOM 675 C C . ILE A 1 85 ? -3.598 18.203 -0.277 1 98.62 85 ILE A C 1
ATOM 677 O O . ILE A 1 85 ? -3.744 18.625 -1.426 1 98.62 85 ILE A O 1
ATOM 681 N N . GLY A 1 86 ? -3.537 16.906 0.05 1 98.31 86 GLY A N 1
ATOM 682 C CA . GLY A 1 86 ? -3.67 15.891 -0.984 1 98.31 86 GLY A CA 1
ATOM 683 C C . GLY A 1 86 ? -2.807 14.672 -0.736 1 98.31 86 GLY A C 1
ATOM 684 O O . GLY A 1 86 ? -2.307 14.477 0.373 1 98.31 86 GLY A O 1
ATOM 685 N N . GLY A 1 87 ? -2.742 13.867 -1.774 1 98.19 87 GLY A N 1
ATOM 686 C CA . GLY A 1 87 ? -1.936 12.656 -1.702 1 98.19 87 GLY A CA 1
ATOM 687 C C . GLY A 1 87 ? -0.502 12.867 -2.15 1 98.19 87 GLY A C 1
ATOM 688 O O . GLY A 1 87 ? -0.036 14.008 -2.238 1 98.19 87 GLY A O 1
ATOM 689 N N . SER A 1 88 ? 0.16 11.781 -2.463 1 98.31 88 SER A N 1
ATOM 690 C CA . SER A 1 88 ? 1.591 11.789 -2.75 1 98.31 88 SER A CA 1
ATOM 691 C C . SER A 1 88 ? 1.907 12.68 -3.951 1 98.31 88 SER A C 1
ATOM 693 O O . SER A 1 88 ? 2.859 13.461 -3.92 1 98.31 88 SER A O 1
ATOM 695 N N . ASP A 1 89 ? 1.133 12.602 -5.055 1 97.81 89 ASP A N 1
ATOM 696 C CA . ASP A 1 89 ? 1.396 13.367 -6.266 1 97.81 89 ASP A CA 1
ATOM 697 C C . ASP A 1 89 ? 1.309 14.867 -5.996 1 97.81 89 ASP A C 1
ATOM 699 O O . ASP A 1 89 ? 2.143 15.641 -6.473 1 97.81 89 ASP A O 1
ATOM 703 N N . ILE A 1 90 ? 0.317 15.273 -5.266 1 98.38 90 ILE A N 1
ATOM 704 C CA . ILE A 1 90 ? 0.13 16.688 -4.965 1 98.38 90 ILE A CA 1
ATOM 705 C C . ILE A 1 90 ? 1.246 17.172 -4.043 1 98.38 90 ILE A C 1
ATOM 707 O O . ILE A 1 90 ? 1.805 18.25 -4.246 1 98.38 90 ILE A O 1
ATOM 711 N N . ILE A 1 91 ? 1.548 16.375 -3.021 1 98.69 91 ILE A N 1
ATOM 712 C CA . ILE A 1 91 ? 2.625 16.703 -2.094 1 98.69 91 ILE A CA 1
ATOM 713 C C . ILE A 1 91 ? 3.92 16.938 -2.867 1 98.69 91 ILE A C 1
ATOM 715 O O . ILE A 1 91 ? 4.594 17.953 -2.664 1 98.69 91 ILE A O 1
ATOM 719 N N . LEU A 1 92 ? 4.219 16.016 -3.736 1 98.5 92 LEU A N 1
ATOM 720 C CA . LEU A 1 92 ? 5.445 16.125 -4.52 1 98.5 92 LEU A CA 1
ATOM 721 C C . LEU A 1 92 ? 5.418 17.359 -5.41 1 98.5 92 LEU A C 1
ATOM 723 O O . LEU A 1 92 ? 6.406 18.094 -5.492 1 98.5 92 LEU A O 1
ATOM 727 N N . GLN A 1 93 ? 4.34 17.578 -6.105 1 98.62 93 GLN A N 1
ATOM 728 C CA . GLN A 1 93 ? 4.191 18.734 -6.984 1 98.62 93 GLN A CA 1
ATOM 729 C C . GLN A 1 93 ? 4.375 20.031 -6.215 1 98.62 93 GLN A C 1
ATOM 731 O O . GLN A 1 93 ? 5.102 20.922 -6.656 1 98.62 93 GLN A O 1
ATOM 736 N N . MET A 1 94 ? 3.748 20.125 -5.105 1 98.75 94 MET A N 1
ATOM 737 C CA . MET A 1 94 ? 3.832 21.344 -4.301 1 98.75 94 MET A CA 1
ATOM 738 C C . MET A 1 94 ? 5.242 21.547 -3.756 1 98.75 94 MET A C 1
ATOM 740 O O . MET A 1 94 ? 5.695 22.672 -3.584 1 98.75 94 MET A O 1
ATOM 744 N N . TYR A 1 95 ? 5.914 20.469 -3.426 1 98.69 95 TYR A N 1
ATOM 745 C CA . TYR A 1 95 ? 7.301 20.547 -2.973 1 98.69 95 TYR A CA 1
ATOM 746 C C . TYR A 1 95 ? 8.203 21.078 -4.078 1 98.69 95 TYR A C 1
ATOM 748 O O . TYR A 1 95 ? 9 21.984 -3.852 1 98.69 95 TYR A O 1
ATOM 756 N N . GLN A 1 96 ? 8 20.531 -5.258 1 98.38 96 GLN A N 1
ATOM 757 C CA . GLN A 1 96 ? 8.812 20.922 -6.406 1 98.38 96 GLN A CA 1
ATOM 758 C C . GLN A 1 96 ? 8.562 22.375 -6.805 1 98.38 96 GLN A C 1
ATOM 760 O O . GLN A 1 96 ? 9.484 23.062 -7.234 1 98.38 96 GLN A O 1
ATOM 765 N N . SER A 1 97 ? 7.375 22.797 -6.676 1 98.12 97 SER A N 1
ATOM 766 C CA . SER A 1 97 ? 7.031 24.172 -7.043 1 98.12 97 SER A CA 1
ATOM 767 C C . SER A 1 97 ? 7.453 25.156 -5.961 1 98.12 97 SER A C 1
ATOM 769 O O . SER A 1 97 ? 7.375 26.375 -6.156 1 98.12 97 SER A O 1
ATOM 771 N N . GLY A 1 98 ? 7.812 24.609 -4.801 1 98.19 98 GLY A N 1
ATOM 772 C CA . GLY A 1 98 ? 8.273 25.453 -3.715 1 98.19 98 GLY A CA 1
ATOM 773 C C . GLY A 1 98 ? 7.148 25.953 -2.826 1 98.19 98 GLY A C 1
ATOM 774 O O . GLY A 1 98 ? 7.363 26.781 -1.949 1 98.19 98 GLY A O 1
ATOM 775 N N . GLU A 1 99 ? 6.016 25.422 -2.998 1 98.38 99 GLU A N 1
ATOM 776 C CA . GLU A 1 99 ? 4.848 25.906 -2.275 1 98.38 99 GLU A CA 1
ATOM 777 C C . GLU A 1 99 ? 4.648 25.156 -0.963 1 98.38 99 GLU A C 1
ATOM 779 O O . GLU A 1 99 ? 4.125 25.703 0.005 1 98.38 99 GLU A O 1
ATOM 784 N N . LEU A 1 100 ? 5.105 23.969 -0.882 1 98.56 100 LEU A N 1
ATOM 785 C CA . LEU A 1 100 ? 4.816 23.125 0.279 1 98.56 100 LEU A CA 1
ATOM 786 C C . LEU A 1 100 ? 5.684 23.531 1.468 1 98.56 100 LEU A C 1
ATOM 788 O O . LEU A 1 100 ? 5.191 23.625 2.596 1 98.56 100 LEU A O 1
ATOM 792 N N . LYS A 1 101 ? 6.961 23.75 1.199 1 97.88 101 LYS A N 1
ATOM 793 C CA . LYS A 1 101 ? 7.91 24 2.277 1 97.88 101 LYS A CA 1
ATOM 794 C C . LYS A 1 101 ? 7.469 25.188 3.125 1 97.88 101 LYS A C 1
ATOM 796 O O . LYS A 1 101 ? 7.348 25.078 4.348 1 97.88 101 LYS A O 1
ATOM 801 N N . PRO A 1 102 ? 7.211 26.359 2.523 1 97.69 102 PRO A N 1
ATOM 802 C CA . PRO A 1 102 ? 6.773 27.484 3.35 1 97.69 102 PRO A CA 1
ATOM 803 C C . PRO A 1 102 ? 5.488 27.188 4.117 1 97.69 102 PRO A C 1
ATOM 805 O O . PRO A 1 102 ? 5.309 27.656 5.242 1 97.69 102 PRO A O 1
ATOM 808 N N . LEU A 1 103 ? 4.578 26.422 3.523 1 97.56 103 LEU A N 1
ATOM 809 C CA . LEU A 1 103 ? 3.32 26.078 4.168 1 97.56 103 LEU A CA 1
ATOM 810 C C . LEU A 1 103 ? 3.57 25.234 5.426 1 97.56 103 LEU A C 1
ATOM 812 O O . LEU A 1 103 ? 2.986 25.516 6.477 1 97.56 103 LEU A O 1
ATOM 816 N N . ILE A 1 104 ? 4.434 24.25 5.395 1 97.88 104 ILE A N 1
ATOM 817 C CA . ILE A 1 104 ? 4.762 23.375 6.52 1 97.88 104 ILE A CA 1
ATOM 818 C C . ILE A 1 104 ? 5.508 24.172 7.59 1 97.88 104 ILE A C 1
ATOM 820 O O . ILE A 1 104 ? 5.219 24.047 8.781 1 97.88 104 ILE A O 1
ATOM 824 N N . GLU A 1 105 ? 6.438 24.969 7.121 1 96.44 105 GLU A N 1
ATOM 825 C CA . GLU A 1 105 ? 7.234 25.766 8.055 1 96.44 105 GLU A CA 1
ATOM 826 C C . GLU A 1 105 ? 6.359 26.734 8.844 1 96.44 105 GLU A C 1
ATOM 828 O O . GLU A 1 105 ? 6.633 27 10.016 1 96.44 105 GLU A O 1
ATOM 833 N N . GLU A 1 106 ? 5.41 27.188 8.164 1 96.06 106 GLU A N 1
ATOM 834 C CA . GLU A 1 106 ? 4.496 28.125 8.82 1 96.06 106 GLU A CA 1
ATOM 835 C C . GLU A 1 106 ? 3.746 27.453 9.969 1 96.06 106 GLU A C 1
ATOM 837 O O . GLU A 1 106 ? 3.48 28.078 10.992 1 96.06 106 GLU A O 1
ATOM 842 N N . HIS A 1 107 ? 3.434 26.172 9.852 1 95 107 HIS A N 1
ATOM 843 C CA . HIS A 1 107 ? 2.545 25.516 10.805 1 95 107 HIS A CA 1
ATOM 844 C C . HIS A 1 107 ? 3.299 24.5 11.648 1 95 107 HIS A C 1
ATOM 846 O O . HIS A 1 107 ? 2.729 23.891 12.562 1 95 107 HIS A O 1
ATOM 852 N N . SER A 1 108 ? 4.438 24.219 11.336 1 89.56 108 SER A N 1
ATOM 853 C CA . SER A 1 108 ? 5.289 23.312 12.109 1 89.56 108 SER A CA 1
ATOM 854 C C . SER A 1 108 ? 6.641 23.953 12.406 1 89.56 108 SER A C 1
ATOM 856 O O . SER A 1 108 ? 7.641 23.641 11.766 1 89.56 108 SER A O 1
ATOM 858 N N . PRO A 1 109 ? 6.551 24.938 13.273 1 77.19 109 PRO A N 1
ATOM 859 C CA . PRO A 1 109 ? 7.812 25.609 13.586 1 77.19 109 PRO A CA 1
ATOM 860 C C . PRO A 1 109 ? 8.852 24.656 14.195 1 77.19 109 PRO A C 1
ATOM 862 O O . PRO A 1 109 ? 8.5 23.594 14.695 1 77.19 109 PRO A O 1
ATOM 865 N N . GLU A 1 110 ? 10.18 24.859 13.758 1 68.94 110 GLU A N 1
ATOM 866 C CA . GLU A 1 110 ? 11.289 24.109 14.32 1 68.94 110 GLU A CA 1
ATOM 867 C C . GLU A 1 110 ? 11.195 24.031 15.836 1 68.94 110 GLU A C 1
ATOM 869 O O . GLU A 1 110 ? 10.727 24.969 16.484 1 68.94 110 GLU A O 1
ATOM 874 N N . VAL A 1 111 ? 11.164 22.797 16.297 1 52.78 111 VAL A N 1
ATOM 875 C CA . VAL A 1 111 ? 11.305 22.766 17.75 1 52.78 111 VAL A CA 1
ATOM 876 C C . VAL A 1 111 ? 12.539 23.562 18.156 1 52.78 111 VAL A C 1
ATOM 878 O O . VAL A 1 111 ? 13.547 23.578 17.438 1 52.78 111 VAL A O 1
ATOM 881 N N . MET B 1 1 ? 25.672 -4.547 -4.957 1 41 1 MET B N 1
ATOM 882 C CA . MET B 1 1 ? 25.359 -5.977 -4.969 1 41 1 MET B CA 1
ATOM 883 C C . MET B 1 1 ? 24.562 -6.371 -3.736 1 41 1 MET B C 1
ATOM 885 O O . MET B 1 1 ? 25.094 -6.457 -2.635 1 41 1 MET B O 1
ATOM 889 N N . THR B 1 2 ? 23.297 -5.801 -3.502 1 57.94 2 THR B N 1
ATOM 890 C CA . THR B 1 2 ? 22.625 -5.984 -2.225 1 57.94 2 THR B CA 1
ATOM 891 C C . THR B 1 2 ? 22.641 -7.449 -1.803 1 57.94 2 THR B C 1
ATOM 893 O O . THR B 1 2 ? 22.281 -8.336 -2.582 1 57.94 2 THR B O 1
ATOM 896 N N . ASP B 1 3 ? 23.422 -7.809 -0.874 1 74.19 3 ASP B N 1
ATOM 897 C CA . ASP B 1 3 ? 23.656 -9.148 -0.339 1 74.19 3 ASP B CA 1
ATOM 898 C C . ASP B 1 3 ? 22.344 -9.82 0.063 1 74.19 3 ASP B C 1
ATOM 900 O O . ASP B 1 3 ? 21.672 -9.375 0.995 1 74.19 3 ASP B O 1
ATOM 904 N N . ILE B 1 4 ? 21.891 -10.617 -0.863 1 87.56 4 ILE B N 1
ATOM 905 C CA . ILE B 1 4 ? 20.672 -11.383 -0.606 1 87.56 4 ILE B CA 1
ATOM 906 C C . ILE B 1 4 ? 20.953 -12.445 0.45 1 87.56 4 ILE B C 1
ATOM 908 O O . ILE B 1 4 ? 21.906 -13.219 0.326 1 87.56 4 ILE B O 1
ATOM 912 N N . ASN B 1 5 ? 20.234 -12.398 1.479 1 92.94 5 ASN B N 1
ATOM 913 C CA . ASN B 1 5 ? 20.266 -13.453 2.486 1 92.94 5 ASN B CA 1
ATOM 914 C C . ASN B 1 5 ? 19.891 -14.805 1.896 1 92.94 5 ASN B C 1
ATOM 916 O O . ASN B 1 5 ? 18.766 -15 1.438 1 92.94 5 ASN B O 1
ATOM 920 N N . PRO B 1 6 ? 20.875 -15.734 1.876 1 94.94 6 PRO B N 1
ATOM 921 C CA . PRO B 1 6 ? 20.609 -17.031 1.231 1 94.94 6 PRO B CA 1
ATOM 922 C C . PRO B 1 6 ? 19.453 -17.781 1.862 1 94.94 6 PRO B C 1
ATOM 924 O O . PRO B 1 6 ? 18.75 -18.531 1.175 1 94.94 6 PRO B O 1
ATOM 927 N N . GLN B 1 7 ? 19.188 -17.625 3.104 1 96.69 7 GLN B N 1
ATOM 928 C CA . GLN B 1 7 ? 18.094 -18.297 3.777 1 96.69 7 GLN B CA 1
ATOM 929 C C . GLN B 1 7 ? 16.734 -17.781 3.266 1 96.69 7 GLN B C 1
ATOM 931 O O . GLN B 1 7 ? 15.812 -18.578 3.074 1 96.69 7 GLN B O 1
ATOM 936 N N . ILE B 1 8 ? 16.656 -16.5 3.096 1 97.69 8 ILE B N 1
ATOM 937 C CA . ILE B 1 8 ? 15.414 -15.906 2.6 1 97.69 8 ILE B CA 1
ATOM 938 C C . ILE B 1 8 ? 15.188 -16.328 1.148 1 97.69 8 ILE B C 1
ATOM 940 O O . ILE B 1 8 ? 14.055 -16.609 0.747 1 97.69 8 ILE B O 1
ATOM 944 N N . LYS B 1 9 ? 16.281 -16.312 0.391 1 97.19 9 LYS B N 1
ATOM 945 C CA . LYS B 1 9 ? 16.188 -16.781 -0.992 1 97.19 9 LYS B CA 1
ATOM 946 C C . LYS B 1 9 ? 15.633 -18.203 -1.064 1 97.19 9 LYS B C 1
ATOM 948 O O . LYS B 1 9 ? 14.734 -18.484 -1.859 1 97.19 9 LYS B O 1
ATOM 953 N N . THR B 1 10 ? 16.141 -19.094 -0.296 1 97.94 10 THR B N 1
ATOM 954 C CA . THR B 1 10 ? 15.703 -20.484 -0.266 1 97.94 10 THR B CA 1
ATOM 955 C C . THR B 1 10 ? 14.242 -20.578 0.156 1 97.94 10 THR B C 1
ATOM 957 O O . THR B 1 10 ? 13.477 -21.375 -0.406 1 97.94 10 THR B O 1
ATOM 960 N N . LEU B 1 11 ? 13.875 -19.781 1.158 1 98.19 11 LEU B N 1
ATOM 961 C CA . LEU B 1 11 ? 12.492 -19.75 1.618 1 98.19 11 LEU B CA 1
ATOM 962 C C . LEU B 1 11 ? 11.547 -19.375 0.479 1 98.19 11 LEU B C 1
ATOM 964 O O . LEU B 1 11 ? 10.531 -20.031 0.269 1 98.19 11 LEU B O 1
ATOM 968 N N . ILE B 1 12 ? 11.875 -18.328 -0.237 1 98.38 12 ILE B N 1
ATOM 969 C CA . ILE B 1 12 ? 11.062 -17.844 -1.347 1 98.38 12 ILE B CA 1
ATOM 970 C C . ILE B 1 12 ? 10.969 -18.922 -2.428 1 98.38 12 ILE B C 1
ATOM 972 O O . ILE B 1 12 ? 9.883 -19.219 -2.93 1 98.38 12 ILE B O 1
ATOM 976 N N . GLU B 1 13 ? 12.125 -19.5 -2.791 1 97.94 13 GLU B N 1
ATOM 977 C CA . GLU B 1 13 ? 12.156 -20.562 -3.799 1 97.94 13 GLU B CA 1
ATOM 978 C C . GLU B 1 13 ? 11.273 -21.734 -3.4 1 97.94 13 GLU B C 1
ATOM 980 O O . GLU B 1 13 ? 10.562 -22.297 -4.238 1 97.94 13 GLU B O 1
ATOM 985 N N . ASN B 1 14 ? 11.305 -22.109 -2.176 1 98.56 14 ASN B N 1
ATOM 986 C CA . ASN B 1 14 ? 10.477 -23.203 -1.688 1 98.56 14 ASN B CA 1
ATOM 987 C C . ASN B 1 14 ? 8.992 -22.859 -1.739 1 98.56 14 ASN B C 1
ATOM 989 O O . ASN B 1 14 ? 8.164 -23.688 -2.117 1 98.56 14 ASN B O 1
ATOM 993 N N . GLN B 1 15 ? 8.648 -21.641 -1.283 1 98.56 15 GLN B N 1
ATOM 994 C CA . GLN B 1 15 ? 7.262 -21.203 -1.341 1 98.56 15 GLN B CA 1
ATOM 995 C C . GLN B 1 15 ? 6.711 -21.312 -2.76 1 98.56 15 GLN B C 1
ATOM 997 O O . GLN B 1 15 ? 5.605 -21.828 -2.967 1 98.56 15 GLN B O 1
ATOM 1002 N N . ILE B 1 16 ? 7.496 -20.859 -3.699 1 98.38 16 ILE B N 1
ATOM 1003 C CA . ILE B 1 16 ? 7.09 -20.844 -5.098 1 98.38 16 ILE B CA 1
ATOM 1004 C C . ILE B 1 16 ? 6.969 -22.266 -5.621 1 98.38 16 ILE B C 1
ATOM 1006 O O . ILE B 1 16 ? 6.027 -22.594 -6.355 1 98.38 16 ILE B O 1
ATOM 1010 N N . LYS B 1 17 ? 7.891 -23.094 -5.219 1 97.81 17 LYS B N 1
ATOM 1011 C CA . LYS B 1 17 ? 7.898 -24.484 -5.652 1 97.81 17 LYS B CA 1
ATOM 1012 C C . LYS B 1 17 ? 6.734 -25.266 -5.039 1 97.81 17 LYS B C 1
ATOM 1014 O O . LYS B 1 17 ? 6.141 -26.125 -5.691 1 97.81 17 LYS B O 1
ATOM 1019 N N . ASP B 1 18 ? 6.355 -24.969 -3.834 1 98.06 18 ASP B N 1
ATOM 1020 C CA . ASP B 1 18 ? 5.418 -25.766 -3.051 1 98.06 18 ASP B CA 1
ATOM 1021 C C . ASP B 1 18 ? 3.975 -25.375 -3.363 1 98.06 18 ASP B C 1
ATOM 1023 O O . ASP B 1 18 ? 3.041 -26.078 -2.98 1 98.06 18 ASP B O 1
ATOM 1027 N N . HIS B 1 19 ? 3.781 -24.25 -4.043 1 98 19 HIS B N 1
ATOM 1028 C CA . HIS B 1 19 ? 2.43 -23.812 -4.355 1 98 19 HIS B CA 1
ATOM 1029 C C . HIS B 1 19 ? 2.27 -23.531 -5.844 1 98 19 HIS B C 1
ATOM 1031 O O . HIS B 1 19 ? 2.953 -22.656 -6.395 1 98 19 HIS B O 1
ATOM 1037 N N . ALA B 1 20 ? 1.356 -24.172 -6.441 1 97.62 20 ALA B N 1
ATOM 1038 C CA . ALA B 1 20 ? 1.146 -24.078 -7.883 1 97.62 20 ALA B CA 1
ATOM 1039 C C . ALA B 1 20 ? 0.658 -22.672 -8.266 1 97.62 20 ALA B C 1
ATOM 1041 O O . ALA B 1 20 ? 0.983 -22.172 -9.344 1 97.62 20 ALA B O 1
ATOM 1042 N N . VAL B 1 21 ? -0.22 -22.125 -7.449 1 98.69 21 VAL B N 1
ATOM 1043 C CA . VAL B 1 21 ? -0.688 -20.766 -7.613 1 98.69 21 VAL B CA 1
ATOM 1044 C C . VAL B 1 21 ? -0.448 -19.984 -6.324 1 98.69 21 VAL B C 1
ATOM 1046 O O . VAL B 1 21 ? -1.024 -20.297 -5.281 1 98.69 21 VAL B O 1
ATOM 1049 N N . LEU B 1 22 ? 0.46 -19.016 -6.387 1 98.81 22 LEU B N 1
ATOM 1050 C CA . LEU B 1 22 ? 0.909 -18.266 -5.219 1 98.81 22 LEU B CA 1
ATOM 1051 C C . LEU B 1 22 ? 0.882 -16.766 -5.488 1 98.81 22 LEU B C 1
ATOM 1053 O O . LEU B 1 22 ? 1.424 -16.297 -6.496 1 98.81 22 LEU B O 1
ATOM 1057 N N . LEU B 1 23 ? 0.197 -16.016 -4.66 1 98.94 23 LEU B N 1
ATOM 1058 C CA . LEU B 1 23 ? 0.14 -14.562 -4.758 1 98.94 23 LEU B CA 1
ATOM 1059 C C . LEU B 1 23 ? 0.891 -13.906 -3.602 1 98.94 23 LEU B C 1
ATOM 1061 O O . LEU B 1 23 ? 0.505 -14.062 -2.441 1 98.94 23 LEU B O 1
ATOM 1065 N N . TYR B 1 24 ? 2.035 -13.258 -3.875 1 98.94 24 TYR B N 1
ATOM 1066 C CA . TYR B 1 24 ? 2.611 -12.336 -2.906 1 98.94 24 TYR B CA 1
ATOM 1067 C C . TYR B 1 24 ? 1.877 -11 -2.922 1 98.94 24 TYR B C 1
ATOM 1069 O O . TYR B 1 24 ? 1.811 -10.328 -3.957 1 98.94 24 TYR B O 1
ATOM 1077 N N . MET B 1 25 ? 1.299 -10.531 -1.788 1 98.75 25 MET B N 1
ATOM 1078 C CA . MET B 1 25 ? 0.396 -9.383 -1.794 1 98.75 25 MET B CA 1
ATOM 1079 C C . MET B 1 25 ? 0.553 -8.562 -0.521 1 98.75 25 MET B C 1
ATOM 1081 O O . MET B 1 25 ? 1.238 -8.977 0.414 1 98.75 25 MET B O 1
ATOM 1085 N N . LYS B 1 26 ? 0.055 -7.383 -0.537 1 98.12 26 LYS B N 1
ATOM 1086 C CA . LYS B 1 26 ? -0.071 -6.582 0.676 1 98.12 26 LYS B CA 1
ATOM 1087 C C . LYS B 1 26 ? -1.388 -6.867 1.392 1 98.12 26 LYS B C 1
ATOM 1089 O O . LYS B 1 26 ? -2.461 -6.531 0.888 1 98.12 26 LYS B O 1
ATOM 1094 N N . GLY B 1 27 ? -1.237 -7.469 2.564 1 97.69 27 GLY B N 1
ATOM 1095 C CA . GLY B 1 27 ? -2.428 -7.945 3.25 1 97.69 27 GLY B CA 1
ATOM 1096 C C . GLY B 1 27 ? -2.768 -9.391 2.93 1 97.69 27 GLY B C 1
ATOM 1097 O O . GLY B 1 27 ? -1.878 -10.195 2.643 1 97.69 27 GLY B O 1
ATOM 1098 N N . THR B 1 28 ? -4.078 -9.758 3.152 1 98 28 THR B N 1
ATOM 1099 C CA . THR B 1 28 ? -4.602 -11.094 2.906 1 98 28 THR B CA 1
ATOM 1100 C C . THR B 1 28 ? -5.793 -11.039 1.957 1 98 28 THR B C 1
ATOM 1102 O O . THR B 1 28 ? -6.348 -9.969 1.705 1 98 28 THR B O 1
ATOM 1105 N N . PRO B 1 29 ? -6.125 -12.195 1.332 1 98.19 29 PRO B N 1
ATOM 1106 C CA . PRO B 1 29 ? -7.305 -12.203 0.466 1 98.19 29 PRO B CA 1
ATOM 1107 C C . PRO B 1 29 ? -8.555 -11.688 1.171 1 98.19 29 PRO B C 1
ATOM 1109 O O . PRO B 1 29 ? -9.398 -11.031 0.546 1 98.19 29 PRO B O 1
ATOM 1112 N N . GLN B 1 30 ? -8.664 -11.898 2.473 1 96.25 30 GLN B N 1
ATOM 1113 C CA . GLN B 1 30 ? -9.82 -11.469 3.24 1 96.25 30 GLN B CA 1
ATOM 1114 C C . GLN B 1 30 ? -9.727 -9.984 3.592 1 96.25 30 GLN B C 1
ATOM 1116 O O . GLN B 1 30 ? -10.75 -9.305 3.723 1 96.25 30 GLN B O 1
ATOM 1121 N N . PHE B 1 31 ? -8.5 -9.523 3.734 1 95.44 31 PHE B N 1
ATOM 1122 C CA . PHE B 1 31 ? -8.289 -8.133 4.129 1 95.44 31 PHE B CA 1
ATOM 1123 C C . PHE B 1 31 ? -7.113 -7.527 3.371 1 95.44 31 PHE B C 1
ATOM 1125 O O . PHE B 1 31 ? -6.078 -7.211 3.967 1 95.44 31 PHE B O 1
ATOM 1132 N N . PRO B 1 32 ? -7.316 -7.258 2.076 1 97.19 32 PRO B N 1
ATOM 1133 C CA . PRO B 1 32 ? -6.223 -6.605 1.353 1 97.19 32 PRO B CA 1
ATOM 1134 C C . PRO B 1 32 ? -5.918 -5.207 1.879 1 97.19 32 PRO B C 1
ATOM 1136 O O . PRO B 1 32 ? -6.836 -4.473 2.254 1 97.19 32 PRO B O 1
ATOM 1139 N N . GLN B 1 33 ? -4.695 -4.836 1.898 1 95.62 33 GLN B N 1
ATOM 1140 C CA . GLN B 1 33 ? -4.277 -3.572 2.494 1 95.62 33 GLN B CA 1
ATOM 1141 C C . GLN B 1 33 ? -3.771 -2.604 1.429 1 95.62 33 GLN B C 1
ATOM 1143 O O . GLN B 1 33 ? -3.16 -1.583 1.75 1 95.62 33 GLN B O 1
ATOM 1148 N N . CYS B 1 34 ? -4.02 -2.873 0.185 1 95.88 34 CYS B N 1
ATOM 1149 C CA . CYS B 1 34 ? -3.672 -2.062 -0.978 1 95.88 34 CYS B CA 1
ATOM 1150 C C . CYS B 1 34 ? -4.621 -2.338 -2.139 1 95.88 34 CYS B C 1
ATOM 1152 O O . CYS B 1 34 ? -5.082 -3.469 -2.314 1 95.88 34 CYS B O 1
ATOM 1154 N N . GLY B 1 35 ? -4.922 -1.324 -2.877 1 93.94 35 GLY B N 1
ATOM 1155 C CA . GLY B 1 35 ? -5.859 -1.451 -3.984 1 93.94 35 GLY B CA 1
ATOM 1156 C C . GLY B 1 35 ? -5.387 -2.414 -5.059 1 93.94 35 GLY B C 1
ATOM 1157 O O . GLY B 1 35 ? -6.188 -3.164 -5.621 1 93.94 35 GLY B O 1
ATOM 1158 N N . PHE B 1 36 ? -4.117 -2.359 -5.371 1 96.56 36 PHE B N 1
ATOM 1159 C CA . PHE B 1 36 ? -3.561 -3.262 -6.371 1 96.56 36 PHE B CA 1
ATOM 1160 C C . PHE B 1 36 ? -3.707 -4.715 -5.934 1 96.56 36 PHE B C 1
ATOM 1162 O O . PHE B 1 36 ? -4.078 -5.574 -6.73 1 96.56 36 PHE B O 1
ATOM 1169 N N . SER B 1 37 ? -3.395 -5.02 -4.699 1 98.5 37 SER B N 1
ATOM 1170 C CA . SER B 1 37 ? -3.561 -6.363 -4.16 1 98.5 37 SER B CA 1
ATOM 1171 C C . SER B 1 37 ? -5.027 -6.777 -4.145 1 98.5 37 SER B C 1
ATOM 1173 O O . SER B 1 37 ? -5.359 -7.926 -4.445 1 98.5 37 SER B O 1
ATOM 1175 N N . ALA B 1 38 ? -5.895 -5.855 -3.799 1 97.81 38 ALA B N 1
ATOM 1176 C CA . ALA B 1 38 ? -7.324 -6.145 -3.783 1 97.81 38 ALA B CA 1
ATOM 1177 C C . ALA B 1 38 ? -7.82 -6.551 -5.168 1 97.81 38 ALA B C 1
ATOM 1179 O O . ALA B 1 38 ? -8.602 -7.496 -5.301 1 97.81 38 ALA B O 1
ATOM 1180 N N . ARG B 1 39 ? -7.336 -5.871 -6.148 1 98.12 39 ARG B N 1
ATOM 1181 C CA . ARG B 1 39 ? -7.738 -6.168 -7.52 1 98.12 39 ARG B CA 1
ATOM 1182 C C . ARG B 1 39 ? -7.266 -7.555 -7.941 1 98.12 39 ARG B C 1
ATOM 1184 O O . ARG B 1 39 ? -8.023 -8.312 -8.547 1 98.12 39 ARG B O 1
ATOM 1191 N N . ALA B 1 40 ? -6.02 -7.883 -7.656 1 98.81 40 ALA B N 1
ATOM 1192 C CA . ALA B 1 40 ? -5.477 -9.203 -7.973 1 98.81 40 ALA B CA 1
ATOM 1193 C C . ALA B 1 40 ? -6.297 -10.305 -7.309 1 98.81 40 ALA B C 1
ATOM 1195 O O . ALA B 1 40 ? -6.652 -11.297 -7.953 1 98.81 40 ALA B O 1
ATOM 1196 N N . VAL B 1 41 ? -6.637 -10.133 -6.043 1 98.75 41 VAL B N 1
ATOM 1197 C CA . VAL B 1 41 ? -7.41 -11.109 -5.285 1 98.75 41 VAL B CA 1
ATOM 1198 C C . VAL B 1 41 ? -8.797 -11.258 -5.906 1 98.75 41 VAL B C 1
ATOM 1200 O O . VAL B 1 41 ? -9.328 -12.375 -6 1 98.75 41 VAL B O 1
ATOM 1203 N N . GLU B 1 42 ? -9.375 -10.148 -6.258 1 98.44 42 GLU B N 1
ATOM 1204 C CA . GLU B 1 42 ? -10.695 -10.188 -6.867 1 98.44 42 GLU B CA 1
ATOM 1205 C C . GLU B 1 42 ? -10.703 -11.062 -8.125 1 98.44 42 GLU B C 1
ATOM 1207 O O . GLU B 1 42 ? -11.586 -11.898 -8.297 1 98.44 42 GLU B O 1
ATOM 1212 N N . VAL B 1 43 ? -9.766 -10.82 -8.977 1 98.5 43 VAL B N 1
ATOM 1213 C CA . VAL B 1 43 ? -9.648 -11.57 -10.219 1 98.5 43 VAL B CA 1
ATOM 1214 C C . VAL B 1 43 ? -9.516 -13.062 -9.906 1 98.5 43 VAL B C 1
ATOM 1216 O O . VAL B 1 43 ? -10.242 -13.891 -10.461 1 98.5 43 VAL B O 1
ATOM 1219 N N . LEU B 1 44 ? -8.586 -13.453 -8.977 1 98.5 44 LEU B N 1
ATOM 1220 C CA . LEU B 1 44 ? -8.344 -14.852 -8.633 1 98.5 44 LEU B CA 1
ATOM 1221 C C . LEU B 1 44 ? -9.57 -15.477 -7.988 1 98.5 44 LEU B C 1
ATOM 1223 O O . LEU B 1 44 ? -9.883 -16.641 -8.227 1 98.5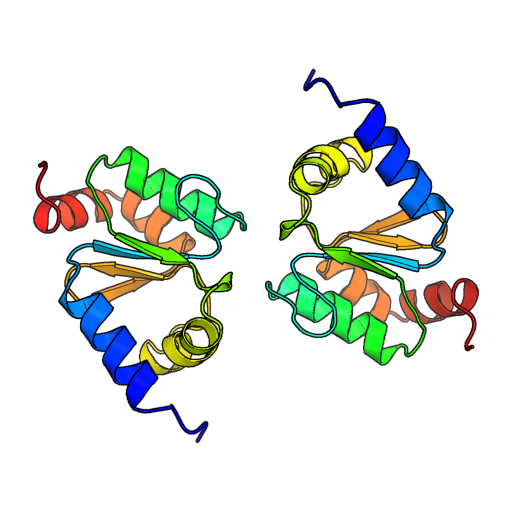 44 LEU B O 1
ATOM 1227 N N . THR B 1 45 ? -10.234 -14.719 -7.188 1 98 45 THR B N 1
ATOM 1228 C CA . THR B 1 45 ? -11.461 -15.18 -6.543 1 98 45 THR B CA 1
ATOM 1229 C C . THR B 1 45 ? -12.547 -15.461 -7.582 1 98 45 THR B C 1
ATOM 1231 O O . THR B 1 45 ? -13.289 -16.438 -7.469 1 98 45 THR B O 1
ATOM 1234 N N . GLN B 1 46 ? -12.664 -14.562 -8.547 1 97.38 46 GLN B N 1
ATOM 1235 C CA . GLN B 1 46 ? -13.648 -14.75 -9.617 1 97.38 46 GLN B CA 1
ATOM 1236 C C . GLN B 1 46 ? -13.359 -16.031 -10.406 1 97.38 46 GLN B C 1
ATOM 1238 O O . GLN B 1 46 ? -14.289 -16.703 -10.859 1 97.38 46 GLN B O 1
ATOM 1243 N N . ILE B 1 47 ? -12.156 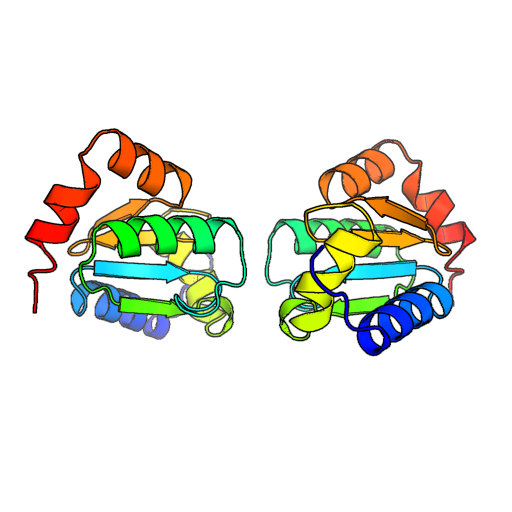-16.297 -10.656 1 97.25 47 ILE B N 1
ATOM 1244 C CA . ILE B 1 47 ? -11.781 -17.531 -11.336 1 97.25 47 ILE B CA 1
ATOM 1245 C C . ILE B 1 47 ? -12.266 -18.734 -10.531 1 97.25 47 ILE B C 1
ATOM 1247 O O . ILE B 1 47 ? -12.648 -19.766 -11.102 1 97.25 47 ILE B O 1
ATOM 1251 N N . GLY B 1 48 ? -12.125 -18.609 -9.148 1 96.44 48 GLY B N 1
ATOM 1252 C CA . GLY B 1 48 ? -12.812 -19.562 -8.297 1 96.44 48 GLY B CA 1
ATOM 1253 C C . GLY B 1 48 ? -11.969 -20.781 -7.953 1 96.44 48 GLY B C 1
ATOM 1254 O O . GLY B 1 48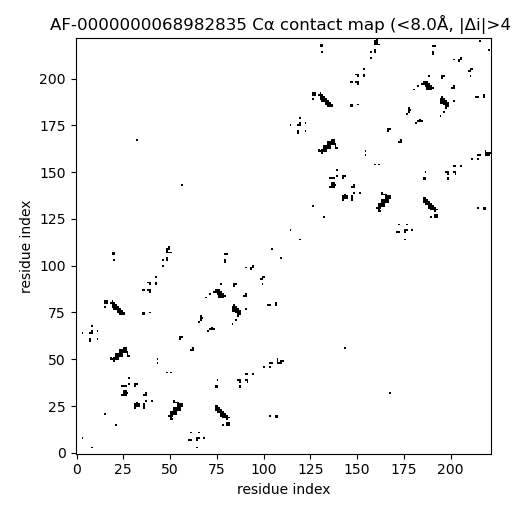 ? -12.492 -21.812 -7.555 1 96.44 48 GLY B O 1
ATOM 1255 N N . ARG B 1 49 ? -10.703 -20.719 -8.195 1 97.06 49 ARG B N 1
ATOM 1256 C CA . ARG B 1 49 ? -9.789 -21.781 -7.82 1 97.06 49 ARG B CA 1
ATOM 1257 C C . ARG B 1 49 ? -8.945 -21.391 -6.609 1 97.06 49 ARG B C 1
ATOM 1259 O O . ARG B 1 49 ? -8.703 -20.203 -6.383 1 97.06 49 ARG B O 1
ATOM 1266 N N . PRO B 1 50 ? -8.547 -22.359 -5.82 1 96.56 50 PRO B N 1
ATOM 1267 C CA . PRO B 1 50 ? -7.723 -22.031 -4.66 1 96.56 50 PRO B CA 1
ATOM 1268 C C . PRO B 1 50 ? -6.355 -21.484 -5.047 1 96.56 50 PRO B C 1
ATOM 1270 O O . PRO B 1 50 ? -5.805 -21.859 -6.086 1 96.56 50 PRO B O 1
ATOM 1273 N N . PHE B 1 51 ? -5.863 -20.688 -4.246 1 98.38 51 PHE B N 1
ATOM 1274 C CA . PHE B 1 51 ? -4.504 -20.172 -4.375 1 98.38 51 PHE B CA 1
ATOM 1275 C C . PHE B 1 51 ? -3.904 -19.875 -3.01 1 98.38 51 PHE B C 1
ATOM 1277 O O . PHE B 1 51 ? -4.629 -19.562 -2.062 1 98.38 51 PHE B O 1
ATOM 1284 N N . ALA B 1 52 ? -2.637 -19.984 -2.902 1 98.38 52 ALA B N 1
ATOM 1285 C CA . ALA B 1 52 ? -1.905 -19.594 -1.7 1 98.38 52 ALA B CA 1
ATOM 1286 C C . ALA B 1 52 ? -1.517 -18.125 -1.752 1 98.38 52 ALA B C 1
ATOM 1288 O O . ALA B 1 52 ? -1.595 -17.484 -2.807 1 98.38 52 ALA B O 1
ATOM 1289 N N . PHE B 1 53 ? -1.165 -17.594 -0.615 1 98.81 53 PHE B N 1
ATOM 1290 C CA . PHE B 1 53 ? -0.725 -16.203 -0.588 1 98.81 53 PHE B CA 1
ATOM 1291 C C . PHE B 1 53 ? 0.353 -15.992 0.469 1 98.81 53 PHE B C 1
ATOM 1293 O O . PHE B 1 53 ? 0.497 -16.812 1.383 1 98.81 53 PHE B O 1
ATOM 1300 N N . VAL B 1 54 ? 1.133 -14.977 0.325 1 98.81 54 VAL B N 1
ATOM 1301 C CA . VAL B 1 54 ? 2.084 -14.477 1.31 1 98.81 54 VAL B CA 1
ATOM 1302 C C . VAL B 1 54 ? 1.85 -12.984 1.539 1 98.81 54 VAL B C 1
ATOM 1304 O O . VAL B 1 54 ? 1.805 -12.203 0.585 1 98.81 54 VAL B O 1
ATOM 1307 N N . ASN B 1 55 ? 1.615 -12.625 2.758 1 98.62 55 ASN B N 1
ATOM 1308 C CA . ASN B 1 55 ? 1.509 -11.219 3.131 1 98.62 55 ASN B CA 1
ATOM 1309 C C . ASN B 1 55 ? 2.883 -10.578 3.299 1 98.62 55 ASN B C 1
ATOM 1311 O O . ASN B 1 55 ? 3.547 -10.781 4.316 1 98.62 55 ASN B O 1
ATOM 1315 N N . ILE B 1 56 ? 3.264 -9.695 2.373 1 98.12 56 ILE B N 1
ATOM 1316 C CA . ILE B 1 56 ? 4.629 -9.188 2.365 1 98.12 56 ILE B CA 1
ATOM 1317 C C . ILE B 1 56 ? 4.785 -8.109 3.438 1 98.12 56 ILE B C 1
ATOM 1319 O O . ILE B 1 56 ? 5.906 -7.77 3.828 1 98.12 56 ILE B O 1
ATOM 1323 N N . LEU B 1 57 ? 3.691 -7.512 3.883 1 96.38 57 LEU B N 1
ATOM 1324 C CA . LEU B 1 57 ? 3.77 -6.512 4.945 1 96.38 57 LEU B CA 1
ATOM 1325 C C . LEU B 1 57 ? 4.199 -7.152 6.262 1 96.38 57 LEU B C 1
ATOM 1327 O O . LEU B 1 57 ? 4.746 -6.477 7.133 1 96.38 57 LEU B O 1
ATOM 1331 N N . GLU B 1 58 ? 4.023 -8.398 6.414 1 96.06 58 GLU B N 1
ATOM 1332 C CA . GLU B 1 58 ? 4.402 -9.141 7.617 1 96.06 58 GLU B CA 1
ATOM 1333 C C . GLU B 1 58 ? 5.734 -9.852 7.426 1 96.06 58 GLU B C 1
ATOM 1335 O O . GLU B 1 58 ? 6.207 -10.547 8.328 1 96.06 58 GLU B O 1
ATOM 1340 N N . ASN B 1 59 ? 6.27 -9.703 6.242 1 96.56 59 ASN B N 1
ATOM 1341 C CA . ASN B 1 59 ? 7.523 -10.359 5.883 1 96.56 59 ASN B CA 1
ATOM 1342 C C . ASN B 1 59 ? 8.477 -9.391 5.18 1 96.56 59 ASN B C 1
ATOM 1344 O O . ASN B 1 59 ? 8.695 -9.5 3.971 1 96.56 59 ASN B O 1
ATOM 1348 N N . PRO B 1 60 ? 9.086 -8.508 5.977 1 94.81 60 PRO B N 1
ATOM 1349 C CA . PRO B 1 60 ? 9.898 -7.441 5.387 1 94.81 60 PRO B CA 1
ATOM 1350 C C . PRO B 1 60 ? 11.078 -7.977 4.578 1 94.81 60 PRO B C 1
ATOM 1352 O O . PRO B 1 60 ? 11.484 -7.359 3.592 1 94.81 60 PRO B O 1
ATOM 1355 N N . GLU B 1 61 ? 11.656 -9.117 5.016 1 96.81 61 GLU B N 1
ATOM 1356 C CA . GLU B 1 61 ? 12.781 -9.68 4.277 1 96.81 61 GLU B CA 1
ATOM 1357 C C . GLU B 1 61 ? 12.344 -10.18 2.904 1 96.81 61 GLU B C 1
ATOM 1359 O O . GLU B 1 61 ? 13.055 -10 1.914 1 96.81 61 GLU B O 1
ATOM 1364 N N . ILE B 1 62 ? 11.164 -10.805 2.875 1 97.88 62 ILE B N 1
ATOM 1365 C CA . ILE B 1 62 ? 10.625 -11.227 1.59 1 97.88 62 ILE B CA 1
ATOM 1366 C C . ILE B 1 62 ? 10.312 -10.008 0.73 1 97.88 62 ILE B C 1
ATOM 1368 O O . ILE B 1 62 ? 10.633 -9.977 -0.46 1 97.88 62 ILE B O 1
ATOM 1372 N N . ARG B 1 63 ? 9.695 -9.016 1.34 1 97.06 63 ARG B N 1
ATOM 1373 C CA . ARG B 1 63 ? 9.336 -7.777 0.65 1 97.06 63 ARG B CA 1
ATOM 1374 C C . ARG B 1 63 ? 10.555 -7.152 -0.024 1 97.06 63 ARG B C 1
ATOM 1376 O O . ARG B 1 63 ? 10.461 -6.664 -1.153 1 97.06 63 ARG B O 1
ATOM 1383 N N . SER B 1 64 ? 11.719 -7.215 0.622 1 95.75 64 SER B N 1
ATOM 1384 C CA . SER B 1 64 ? 12.922 -6.578 0.096 1 95.75 64 SER B CA 1
ATOM 1385 C C . SER B 1 64 ? 13.641 -7.484 -0.894 1 95.75 64 SER B C 1
ATOM 1387 O O . SER B 1 64 ? 14.258 -7.004 -1.85 1 95.75 64 SER B O 1
ATOM 1389 N N . THR B 1 65 ? 13.57 -8.805 -0.789 1 97.69 65 THR B N 1
ATOM 1390 C CA . THR B 1 65 ? 14.391 -9.758 -1.526 1 97.69 65 THR B CA 1
ATOM 1391 C C . THR B 1 65 ? 13.68 -10.203 -2.803 1 97.69 65 THR B C 1
ATOM 1393 O O . THR B 1 65 ? 14.312 -10.344 -3.852 1 97.69 65 THR B O 1
ATOM 1396 N N . LEU B 1 66 ? 12.422 -10.391 -2.787 1 98.31 66 LEU B N 1
ATOM 1397 C CA . LEU B 1 66 ? 11.695 -10.992 -3.898 1 98.31 66 LEU B CA 1
ATOM 1398 C C . LEU B 1 66 ? 11.805 -10.133 -5.152 1 98.31 66 LEU B C 1
ATOM 1400 O O . LEU B 1 66 ? 11.992 -10.648 -6.254 1 98.31 66 LEU B O 1
ATOM 1404 N N . PRO B 1 67 ? 11.641 -8.789 -5.047 1 97.69 67 PRO B N 1
ATOM 1405 C CA . PRO B 1 67 ? 11.766 -7.969 -6.254 1 97.69 67 PRO B CA 1
ATOM 1406 C C . PRO B 1 67 ? 13.109 -8.148 -6.957 1 97.69 67 PRO B C 1
ATOM 1408 O O . PRO B 1 67 ? 13.188 -8.055 -8.18 1 97.69 67 PRO B O 1
ATOM 1411 N N . LEU B 1 68 ? 14.117 -8.438 -6.164 1 96.38 68 LEU B N 1
ATOM 1412 C CA . LEU B 1 68 ? 15.445 -8.648 -6.723 1 96.38 68 LEU B CA 1
ATOM 1413 C C . LEU B 1 68 ? 15.531 -10 -7.434 1 96.38 68 LEU B C 1
ATOM 1415 O O . LEU B 1 68 ? 16 -10.078 -8.57 1 96.38 68 LEU B O 1
ATOM 1419 N N . ILE B 1 69 ? 15.031 -11.031 -6.773 1 95.75 69 ILE B N 1
ATOM 1420 C CA . ILE B 1 69 ? 15.07 -12.391 -7.312 1 95.75 69 ILE B CA 1
ATOM 1421 C C . ILE B 1 69 ? 14.172 -12.484 -8.539 1 95.75 69 ILE B C 1
ATOM 1423 O O . ILE B 1 69 ? 14.523 -13.148 -9.523 1 95.75 69 ILE B O 1
ATOM 1427 N N . ALA B 1 70 ? 13.039 -11.875 -8.508 1 97.25 70 ALA B N 1
ATOM 1428 C CA . ALA B 1 70 ? 12.023 -11.953 -9.555 1 97.25 70 ALA B CA 1
ATOM 1429 C C . ALA B 1 70 ? 12.32 -10.977 -10.688 1 97.25 70 ALA B C 1
ATOM 1431 O O . ALA B 1 70 ? 11.734 -11.078 -11.773 1 97.25 70 ALA B O 1
ATOM 1432 N N . ASN B 1 71 ? 13.273 -10.039 -10.406 1 97 71 ASN B N 1
ATOM 1433 C CA . ASN B 1 71 ? 13.5 -8.938 -11.336 1 97 71 ASN B CA 1
ATOM 1434 C C . ASN B 1 71 ? 12.195 -8.227 -11.703 1 97 71 ASN B C 1
ATOM 1436 O O . ASN B 1 71 ? 11.891 -8.039 -12.883 1 97 71 ASN B O 1
ATOM 1440 N N . TRP B 1 72 ? 11.352 -8.016 -10.797 1 97.44 72 TRP B N 1
ATOM 1441 C CA . TRP B 1 72 ? 10.07 -7.316 -10.852 1 97.44 72 TRP B CA 1
ATOM 1442 C C . TRP B 1 72 ? 9.93 -6.355 -9.672 1 97.44 72 TRP B C 1
ATOM 1444 O O . TRP B 1 72 ? 10.07 -6.754 -8.516 1 97.44 72 TRP B O 1
ATOM 1454 N N . PRO B 1 73 ? 9.578 -5.156 -9.844 1 95.25 73 PRO B N 1
ATOM 1455 C CA . PRO B 1 73 ? 9.828 -4.129 -8.82 1 95.25 73 PRO B CA 1
ATOM 1456 C C . PRO B 1 73 ? 8.68 -3.998 -7.824 1 95.25 73 PRO B C 1
ATOM 1458 O O . PRO B 1 73 ? 8.875 -3.49 -6.719 1 95.25 73 PRO B O 1
ATOM 1461 N N . THR B 1 74 ? 7.422 -4.406 -8.273 1 95.88 74 THR B N 1
ATOM 1462 C CA . THR B 1 74 ? 6.293 -4.004 -7.438 1 95.88 74 THR B CA 1
ATOM 1463 C C . THR B 1 74 ? 5.465 -5.219 -7.031 1 95.88 74 THR B C 1
ATOM 1465 O O . THR B 1 74 ? 5.781 -6.348 -7.41 1 95.88 74 THR B O 1
ATOM 1468 N N . PHE B 1 75 ? 4.609 -5.078 -6.055 1 98.25 75 PHE B N 1
ATOM 1469 C CA . PHE B 1 75 ? 3.604 -6.027 -5.594 1 98.25 75 PHE B CA 1
ATOM 1470 C C . PHE B 1 75 ? 2.201 -5.543 -5.941 1 98.25 75 PHE B C 1
ATOM 1472 O O . PHE B 1 75 ? 1.977 -4.344 -6.105 1 98.25 75 PHE B O 1
ATOM 1479 N N . PRO B 1 76 ? 1.364 -6.43 -6.066 1 98.69 76 PRO B N 1
ATOM 1480 C CA . PRO B 1 76 ? 1.43 -7.887 -5.906 1 98.69 76 PRO B CA 1
ATOM 1481 C C . PRO B 1 76 ? 2.186 -8.57 -7.043 1 98.69 76 PRO B C 1
ATOM 1483 O O . PRO B 1 76 ? 2.422 -7.957 -8.086 1 98.69 76 PRO B O 1
ATOM 1486 N N . GLN B 1 77 ? 2.666 -9.742 -6.766 1 98.88 77 GLN B N 1
ATOM 1487 C CA . GLN B 1 77 ? 3.264 -10.633 -7.758 1 98.88 77 GLN B CA 1
ATOM 1488 C C . GLN B 1 77 ? 2.564 -11.984 -7.777 1 98.88 77 GLN B C 1
ATOM 1490 O O . GLN B 1 77 ? 2.518 -12.68 -6.762 1 98.88 77 GLN B O 1
ATOM 1495 N N . LEU B 1 78 ? 2.066 -12.383 -8.93 1 98.94 78 LEU B N 1
ATOM 1496 C CA . LEU B 1 78 ? 1.442 -13.688 -9.094 1 98.94 78 LEU B CA 1
ATOM 1497 C C . LEU B 1 78 ? 2.418 -14.68 -9.719 1 98.94 78 LEU B C 1
ATOM 1499 O O . LEU B 1 78 ? 3.045 -14.391 -10.734 1 98.94 78 LEU B O 1
ATOM 1503 N N . TRP B 1 79 ? 2.545 -15.812 -9.086 1 98.88 79 TRP B N 1
ATOM 1504 C CA . TRP B 1 79 ? 3.359 -16.922 -9.562 1 98.88 79 TRP B CA 1
ATOM 1505 C C . TRP B 1 79 ? 2.496 -18.141 -9.852 1 98.88 79 TRP B C 1
ATOM 1507 O O . TRP B 1 79 ? 1.642 -18.516 -9.039 1 98.88 79 TRP B O 1
ATOM 1517 N N . VAL B 1 80 ? 2.639 -18.734 -11.016 1 98.69 80 VAL B N 1
ATOM 1518 C CA . VAL B 1 80 ? 1.913 -19.938 -11.406 1 98.69 80 VAL B CA 1
ATOM 1519 C C . VAL B 1 80 ? 2.896 -21 -11.891 1 98.69 80 VAL B C 1
ATOM 1521 O O . VAL B 1 80 ? 3.662 -20.766 -12.828 1 98.69 80 VAL B O 1
ATOM 1524 N N . ASN B 1 81 ? 2.895 -22.031 -11.141 1 97.94 81 ASN B N 1
ATOM 1525 C CA . ASN B 1 81 ? 3.764 -23.156 -11.461 1 97.94 81 ASN B CA 1
ATOM 1526 C C . ASN B 1 81 ? 5.219 -22.719 -11.617 1 97.94 81 ASN B C 1
ATOM 1528 O O . ASN B 1 81 ? 5.871 -23.047 -12.602 1 97.94 81 ASN B O 1
ATOM 1532 N N . GLY B 1 82 ? 5.625 -21.875 -10.75 1 98 82 GLY B N 1
ATOM 1533 C CA . GLY B 1 82 ? 7.023 -21.484 -10.656 1 98 82 GLY B CA 1
ATOM 1534 C C . GLY B 1 82 ? 7.387 -20.328 -11.57 1 98 82 GLY B C 1
ATOM 1535 O O . GLY B 1 82 ? 8.539 -19.891 -11.594 1 98 82 GLY B O 1
ATOM 1536 N N . GLU B 1 83 ? 6.426 -19.797 -12.289 1 97.94 83 GLU B N 1
ATOM 1537 C CA . GLU B 1 83 ? 6.688 -18.703 -13.211 1 97.94 83 GLU B CA 1
ATOM 1538 C C . GLU B 1 83 ? 5.984 -17.422 -12.766 1 97.94 83 GLU B C 1
ATOM 1540 O O . GLU B 1 83 ? 4.824 -17.453 -12.352 1 97.94 83 GLU B O 1
ATOM 1545 N N . LEU B 1 84 ? 6.699 -16.344 -12.875 1 98.75 84 LEU B N 1
ATOM 1546 C CA . LEU B 1 84 ? 6.109 -15.047 -12.57 1 98.75 84 LEU B CA 1
ATOM 1547 C C . LEU B 1 84 ? 5.18 -14.594 -13.688 1 98.75 84 LEU B C 1
ATOM 1549 O O . LEU B 1 84 ? 5.598 -14.484 -14.844 1 98.75 84 LEU B O 1
ATOM 1553 N N . ILE B 1 85 ? 3.941 -14.344 -13.344 1 98.62 85 ILE B N 1
ATOM 1554 C CA . ILE B 1 85 ? 2.967 -13.82 -14.289 1 98.62 85 ILE B CA 1
ATOM 1555 C C . ILE B 1 85 ? 3.068 -12.297 -14.344 1 98.62 85 ILE B C 1
ATOM 1557 O O . ILE B 1 85 ? 3.115 -11.703 -15.43 1 98.62 85 ILE B O 1
ATOM 1561 N N . GLY B 1 86 ? 3.074 -11.688 -13.148 1 98.38 86 GLY B N 1
ATOM 1562 C CA . GLY B 1 86 ? 3.168 -10.242 -13.07 1 98.38 86 GLY B CA 1
ATOM 1563 C C . GLY B 1 86 ? 2.361 -9.648 -11.93 1 98.38 86 GLY B C 1
ATOM 1564 O O . GLY B 1 86 ? 1.951 -10.367 -11.016 1 98.38 86 GLY B O 1
ATOM 1565 N N . GLY B 1 87 ? 2.244 -8.344 -12.008 1 98.19 87 GLY B N 1
ATOM 1566 C CA . GLY B 1 87 ? 1.479 -7.629 -11 1 98.19 87 GLY B CA 1
ATOM 1567 C C . GLY B 1 87 ? 0.013 -7.477 -11.359 1 98.19 87 GLY B C 1
ATOM 1568 O O . GLY B 1 87 ? -0.493 -8.172 -12.242 1 98.19 87 GLY B O 1
ATOM 1569 N N . SER B 1 88 ? -0.631 -6.535 -10.703 1 98.31 88 SER B N 1
ATOM 1570 C CA . SER B 1 88 ? -2.078 -6.375 -10.797 1 98.31 88 SER B CA 1
ATOM 1571 C C . SER B 1 88 ? -2.506 -6.066 -12.227 1 98.31 88 SER B C 1
ATOM 1573 O O . SER B 1 88 ? -3.475 -6.641 -12.727 1 98.31 88 SER B O 1
ATOM 1575 N N . ASP B 1 89 ? -1.814 -5.164 -12.945 1 97.81 89 ASP B N 1
ATOM 1576 C CA . ASP B 1 89 ? -2.186 -4.77 -14.297 1 97.81 89 ASP B CA 1
ATOM 1577 C C . ASP B 1 89 ? -2.125 -5.961 -15.25 1 97.81 89 ASP B C 1
ATOM 1579 O O . ASP B 1 89 ? -3.016 -6.141 -16.094 1 97.81 89 ASP B O 1
ATOM 1583 N N . ILE B 1 90 ? -1.092 -6.742 -15.141 1 98.38 90 ILE B N 1
ATOM 1584 C CA . ILE B 1 90 ? -0.928 -7.895 -16.031 1 98.38 90 ILE B CA 1
ATOM 1585 C C . ILE B 1 90 ? -1.989 -8.945 -15.703 1 98.38 90 ILE B C 1
ATOM 1587 O O . ILE B 1 90 ? -2.592 -9.523 -16.609 1 98.38 90 ILE B O 1
ATOM 1591 N N . ILE B 1 91 ? -2.199 -9.195 -14.414 1 98.75 91 ILE B N 1
ATOM 1592 C CA . ILE B 1 91 ? -3.215 -10.141 -13.977 1 98.75 91 ILE B CA 1
ATOM 1593 C C . ILE B 1 91 ? -4.57 -9.766 -14.57 1 98.75 91 ILE B C 1
ATOM 1595 O O . ILE B 1 91 ? -5.254 -10.609 -15.156 1 98.75 91 ILE B O 1
ATOM 1599 N N . LEU B 1 92 ? -4.895 -8.516 -14.438 1 98.5 92 LEU B N 1
ATOM 1600 C CA . LEU B 1 92 ? -6.176 -8.039 -14.945 1 98.5 92 LEU B CA 1
ATOM 1601 C C . LEU B 1 92 ? -6.246 -8.188 -16.453 1 98.5 92 LEU B C 1
ATOM 1603 O O . LEU B 1 92 ? -7.262 -8.641 -17 1 98.5 92 LEU B O 1
ATOM 1607 N N . GLN B 1 93 ? -5.238 -7.77 -17.156 1 98.62 93 GLN B N 1
ATOM 1608 C CA . GLN B 1 93 ? -5.191 -7.867 -18.625 1 98.62 93 GLN B CA 1
ATOM 1609 C C . GLN B 1 93 ? -5.359 -9.312 -19.078 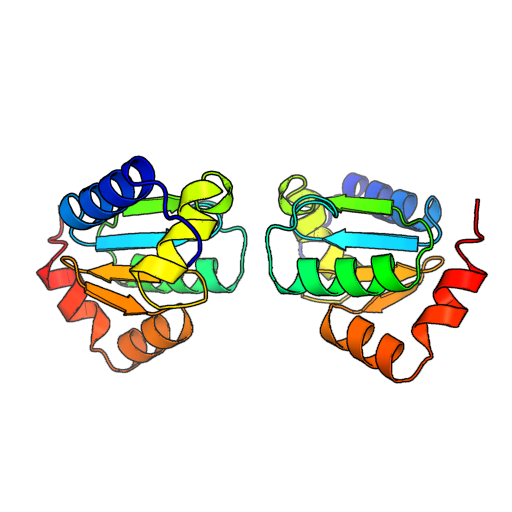1 98.62 93 GLN B C 1
ATOM 1611 O O . GLN B 1 93 ? -6.145 -9.594 -19.984 1 98.62 93 GLN B O 1
ATOM 1616 N N . MET B 1 94 ? -4.645 -10.188 -18.469 1 98.75 94 MET B N 1
ATOM 1617 C CA . MET B 1 94 ? -4.711 -11.594 -18.844 1 98.75 94 MET B CA 1
ATOM 1618 C C . MET B 1 94 ? -6.082 -12.18 -18.531 1 98.75 94 MET B C 1
ATOM 1620 O O . MET B 1 94 ? -6.555 -13.07 -19.25 1 98.75 94 MET B O 1
ATOM 1624 N N . TYR B 1 95 ? -6.703 -11.742 -17.453 1 98.75 95 TYR B N 1
ATOM 1625 C CA . TYR B 1 95 ? -8.055 -12.188 -17.125 1 98.75 95 TYR B CA 1
ATOM 1626 C C . TYR B 1 95 ? -9.055 -11.734 -18.188 1 98.75 95 TYR B C 1
ATOM 1628 O O . TYR B 1 95 ? -9.859 -12.539 -18.672 1 98.75 95 TYR B O 1
ATOM 1636 N N . GLN B 1 96 ? -8.914 -10.484 -18.562 1 98.38 96 GLN B N 1
ATOM 1637 C CA . GLN B 1 96 ? -9.82 -9.898 -19.547 1 98.38 96 GLN B CA 1
ATOM 1638 C C . GLN B 1 96 ? -9.641 -10.547 -20.906 1 98.38 96 GLN B C 1
ATOM 1640 O O . GLN B 1 96 ? -10.609 -10.711 -21.656 1 98.38 96 GLN B O 1
ATOM 1645 N N . SER B 1 97 ? -8.469 -10.891 -21.234 1 98.19 97 SER B N 1
ATOM 1646 C CA . SER B 1 97 ? -8.195 -11.5 -22.531 1 98.19 97 SER B CA 1
ATOM 1647 C C . SER B 1 97 ? -8.562 -12.984 -22.531 1 98.19 97 SER B C 1
ATOM 1649 O O . SER B 1 97 ? -8.539 -13.633 -23.578 1 98.19 97 SER B O 1
ATOM 1651 N N . GLY B 1 98 ? -8.82 -13.5 -21.328 1 98.12 98 GLY B N 1
ATOM 1652 C CA . GLY B 1 98 ? -9.227 -14.898 -21.219 1 98.12 98 GLY B CA 1
ATOM 1653 C C . GLY B 1 98 ? -8.055 -15.852 -21.094 1 98.12 98 GLY B C 1
ATOM 1654 O O . GLY B 1 98 ? -8.234 -17.062 -21.125 1 98.12 98 GLY B O 1
ATOM 1655 N N . GLU B 1 99 ? -6.926 -15.336 -20.891 1 98.31 99 GLU B N 1
ATOM 1656 C CA . GLU B 1 99 ? -5.723 -16.156 -20.875 1 98.31 99 GLU B CA 1
ATOM 1657 C C . GLU B 1 99 ? -5.414 -16.641 -19.453 1 98.31 99 GLU B C 1
ATOM 1659 O O . GLU B 1 99 ? -4.836 -17.719 -19.281 1 98.31 99 GLU B O 1
ATOM 1664 N N . LEU B 1 100 ? -5.828 -15.938 -18.469 1 98.5 100 LEU B N 1
ATOM 1665 C CA . LEU B 1 100 ? -5.434 -16.25 -17.109 1 98.5 100 LEU B CA 1
ATOM 1666 C C . LEU B 1 100 ? -6.223 -17.438 -16.562 1 98.5 100 LEU B C 1
ATOM 1668 O O . LEU B 1 100 ? -5.656 -18.328 -15.922 1 98.5 100 LEU B O 1
ATOM 1672 N N . LYS B 1 101 ? -7.52 -17.422 -16.812 1 97.88 101 LYS B N 1
ATOM 1673 C CA . LYS B 1 101 ? -8.398 -18.422 -16.234 1 97.88 101 LYS B CA 1
ATOM 1674 C C . LYS B 1 101 ? -7.934 -19.828 -16.594 1 97.88 101 LYS B C 1
ATOM 1676 O O . LYS B 1 101 ? -7.723 -20.672 -15.719 1 97.88 101 LYS B O 1
ATOM 1681 N N . PRO B 1 102 ? -7.762 -20.141 -17.891 1 97.69 102 PRO B N 1
ATOM 1682 C CA . PRO B 1 102 ? -7.301 -21.484 -18.219 1 97.69 102 PRO B CA 1
ATOM 1683 C C . PRO B 1 102 ? -5.953 -21.828 -17.578 1 97.69 102 PRO B C 1
ATOM 1685 O O . PRO B 1 102 ? -5.711 -22.984 -17.219 1 97.69 102 PRO B O 1
ATOM 1688 N N . LEU B 1 103 ? -5.062 -20.844 -17.469 1 97.56 103 LEU B N 1
ATOM 1689 C CA . LEU B 1 103 ? -3.752 -21.062 -16.859 1 97.56 103 LEU B CA 1
ATOM 1690 C C . LEU B 1 103 ? -3.887 -21.453 -15.398 1 97.56 103 LEU B C 1
ATOM 1692 O O . LEU B 1 103 ? -3.24 -22.406 -14.945 1 97.56 103 LEU B O 1
ATOM 1696 N N . ILE B 1 104 ? -4.723 -20.812 -14.617 1 97.94 104 ILE B N 1
ATOM 1697 C CA . ILE B 1 104 ? -4.941 -21.094 -13.195 1 97.94 104 ILE B CA 1
ATOM 1698 C C . ILE B 1 104 ? -5.633 -22.438 -13.039 1 97.94 104 ILE B C 1
ATOM 1700 O O . ILE B 1 104 ? -5.258 -23.25 -12.188 1 97.94 104 ILE B O 1
ATOM 1704 N N . GLU B 1 105 ? -6.613 -22.641 -13.883 1 96.38 105 GLU B N 1
ATOM 1705 C CA . GLU B 1 105 ? -7.367 -23.891 -13.805 1 96.38 105 GLU B CA 1
ATOM 1706 C C . GLU B 1 105 ? -6.469 -25.094 -14.078 1 96.38 105 GLU B C 1
ATOM 1708 O O . GLU B 1 105 ? -6.668 -26.172 -13.5 1 96.38 105 GLU B O 1
ATOM 1713 N N . GLU B 1 106 ? -5.59 -24.875 -14.938 1 96.12 106 GLU B N 1
ATOM 1714 C CA . GLU B 1 106 ? -4.66 -25.953 -15.273 1 96.12 106 GLU B CA 1
ATOM 1715 C C . GLU B 1 106 ? -3.811 -26.344 -14.062 1 96.12 106 GLU B C 1
ATOM 1717 O O . GLU B 1 106 ? -3.49 -27.516 -13.883 1 96.12 106 GLU B O 1
ATOM 1722 N N . HIS B 1 107 ? -3.465 -25.406 -13.203 1 95 107 HIS B N 1
ATOM 1723 C CA . HIS B 1 107 ? -2.492 -25.656 -12.141 1 95 107 HIS B CA 1
ATOM 1724 C C . HIS B 1 107 ? -3.156 -25.641 -10.773 1 95 107 HIS B C 1
ATOM 1726 O O . HIS B 1 107 ? -2.506 -25.922 -9.758 1 95 107 HIS B O 1
ATOM 1732 N N . SER B 1 108 ? -4.309 -25.25 -10.68 1 89.62 108 SER B N 1
ATOM 1733 C CA . SER B 1 108 ? -5.074 -25.266 -9.438 1 89.62 108 SER B CA 1
ATOM 1734 C C . SER B 1 108 ? -6.422 -25.969 -9.633 1 89.62 108 SER B C 1
ATOM 1736 O O . SER B 1 108 ? -7.453 -25.297 -9.75 1 89.62 108 SER B O 1
ATOM 1738 N N . PRO B 1 109 ? -6.316 -27.234 -9.797 1 77.12 109 PRO B N 1
ATOM 1739 C CA . PRO B 1 109 ? -7.57 -27.969 -10.016 1 77.12 109 PRO B CA 1
ATOM 1740 C C . PRO B 1 109 ? -8.531 -27.828 -8.836 1 77.12 109 PRO B C 1
ATOM 1742 O O . PRO B 1 109 ? -8.117 -27.5 -7.723 1 77.12 109 PRO B O 1
ATOM 1745 N N . GLU B 1 110 ? -9.898 -27.656 -9.195 1 68.81 110 GLU B N 1
ATOM 1746 C CA . GLU B 1 110 ? -10.961 -27.609 -8.188 1 68.81 110 GLU B CA 1
ATOM 1747 C C . GLU B 1 110 ? -10.766 -28.719 -7.152 1 68.81 110 GLU B C 1
ATOM 1749 O O . GLU B 1 110 ? -10.289 -29.812 -7.473 1 68.81 110 GLU B O 1
ATOM 1754 N N . VAL B 1 111 ? -10.656 -28.25 -5.918 1 52.81 111 VAL B N 1
ATOM 1755 C CA . VAL B 1 111 ? -10.719 -29.344 -4.945 1 52.81 111 VAL B CA 1
ATOM 1756 C C . VAL B 1 111 ? -11.969 -30.172 -5.184 1 52.81 111 VAL B C 1
ATOM 1758 O O . VAL B 1 111 ? -13.016 -29.641 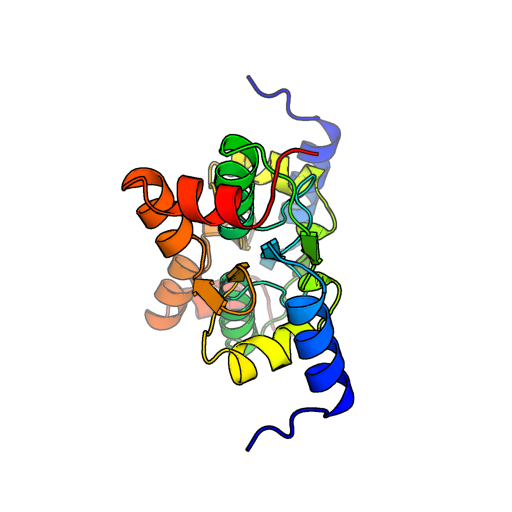-5.578 1 52.81 111 VAL B O 1
#

InterPro domains:
  IPR002109 Glutaredoxin [PF00462] (21-85)
  IPR004480 Monothiol glutaredoxin-related [PTHR10293] (5-105)
  IPR004480 Monothiol glutaredoxin-related [TIGR00365] (10-105)
  IPR014434 Monothiol glutaredoxin [PIRSF005894] (7-107)
  IPR033658 Glutaredoxin, PICOT-like [cd03028] (12-101)
  IPR036249 Thioredoxin-like superfamily [SSF52833] (8-106)